Protein AF-A0A1A9AM74-F1 (afdb_monomer_lite)

Sequence (348 aa):
MEHPDPFFDNWEFDLLMKIPLYYIYKDFNNYYSYYSSSNNIDKNELALFSECTKEINPGCNAINNALKNLKNDLVKYDLFDTNKHCEYLSYFLYDKLKKITGINFDQLYEEINDNMPIYDLNTETCHIKEFHKYKDNFRNKKYLYFYSEMLHWIKEKYKEYFYLENDFCNKCIQDSVTFYNEEIKSKYCEKKDSYETELQSFIRNFNETKEFLEGNGIQIIPPIKKLLTEPTCPAETRNALDTESSGHSHSTPQINPIPEDSDPEIPPIGNPNNGADTTAGIVLGTFSGISLLYFIFHKFTPFGSLISQKLGSTKKHFNLGEKSEELSLDAYDNDDASLFNNEYHIQY

Foldseek 3Di:
DDFLDPLCRVDDPVLLCLFLLRVLSVVLSVQLVVVVPDPDDPVVQDPQDPQCDPQCVSLSSSLSCLLQCLVVSCVVNVNPALQVSLASNLLSSCVSCVPDPPDDQVVNQVSSQVCSVVSVGHCVRYPRDDCPVVVVCSVVLVSLQVLLSVLQSCLVCVVPRNVVVLVNLLCSLVVLVVSCVPPDQVCCVVCVVSRVVSNVSSLVSSQVSVVSCVVSVRDRPPDDPDRDDRHDDDDPPPPPPDPPPPDDDDDDDDDDDDDDDDDDDDDDDDDDDDDDDDPPPPVVPPVVVVVVVVVCCVVPPPPVPPVVVVVPPPDDDDDDDDDDDDDDDDDDDDDDDDDDDDDDDDDD

Radius of gyration: 35.73 Å; chains: 1; bounding box: 110×98×79 Å

Organism: NCBI:txid864142

Structure (mmCIF, N/CA/C/O backbone):
data_AF-A0A1A9AM74-F1
#
_entry.id   AF-A0A1A9AM74-F1
#
loop_
_atom_site.group_PDB
_atom_site.id
_atom_site.type_symbol
_atom_site.label_atom_id
_atom_site.label_alt_id
_atom_site.label_comp_id
_atom_site.label_asym_id
_atom_site.label_entity_id
_atom_site.label_seq_id
_atom_site.pdbx_PDB_ins_code
_atom_site.Cartn_x
_atom_site.Cartn_y
_atom_site.Cartn_z
_atom_site.occupancy
_atom_site.B_iso_or_equiv
_atom_site.auth_seq_id
_atom_site.auth_comp_id
_atom_site.auth_asym_id
_atom_site.auth_atom_id
_atom_site.pdbx_PDB_model_num
ATOM 1 N N . MET A 1 1 ? 16.995 2.600 12.766 1.00 58.72 1 MET A N 1
ATOM 2 C CA . MET A 1 1 ? 16.979 2.006 11.413 1.00 58.72 1 MET A CA 1
ATOM 3 C C . MET A 1 1 ? 16.124 2.929 10.565 1.00 58.72 1 MET A C 1
ATOM 5 O O . MET A 1 1 ? 15.098 3.352 11.074 1.00 58.72 1 MET A O 1
ATOM 9 N N . GLU A 1 2 ? 16.569 3.331 9.377 1.00 80.12 2 GLU A N 1
ATOM 10 C CA . GLU A 1 2 ? 15.776 4.214 8.506 1.00 80.12 2 GLU A CA 1
ATOM 11 C C . GLU A 1 2 ? 14.642 3.409 7.852 1.00 80.12 2 GLU A C 1
ATOM 13 O O . GLU A 1 2 ? 14.846 2.246 7.487 1.00 80.12 2 GLU A O 1
ATOM 18 N N . HIS A 1 3 ? 13.443 3.988 7.765 1.00 88.94 3 HIS A N 1
ATOM 19 C CA . HIS A 1 3 ? 12.304 3.338 7.122 1.00 88.94 3 HIS A CA 1
ATOM 20 C C . HIS A 1 3 ? 12.491 3.300 5.596 1.00 88.94 3 HIS A C 1
ATOM 22 O O . HIS A 1 3 ? 13.147 4.172 5.024 1.00 88.94 3 HIS A O 1
ATOM 28 N N . PRO A 1 4 ? 11.929 2.296 4.896 1.00 89.81 4 PRO A N 1
ATOM 29 C CA . PRO A 1 4 ? 12.149 2.150 3.464 1.00 89.81 4 PRO A CA 1
ATOM 30 C C . PRO A 1 4 ? 11.433 3.210 2.613 1.00 89.81 4 PRO A C 1
ATOM 32 O O . PRO A 1 4 ? 11.815 3.438 1.459 1.00 89.81 4 PRO A O 1
ATOM 35 N N . ASP A 1 5 ? 10.415 3.853 3.188 1.00 93.12 5 ASP A N 1
ATOM 36 C CA . ASP A 1 5 ? 9.566 4.850 2.551 1.00 93.12 5 ASP A CA 1
ATOM 37 C C . ASP A 1 5 ? 9.172 5.941 3.560 1.00 93.12 5 ASP A C 1
ATOM 39 O O . ASP A 1 5 ? 8.750 5.578 4.662 1.00 93.12 5 ASP A O 1
ATOM 43 N N . PRO A 1 6 ? 9.208 7.238 3.190 1.00 92.69 6 PRO A N 1
ATOM 44 C CA . PRO A 1 6 ? 8.840 8.330 4.095 1.00 92.69 6 PRO A CA 1
ATOM 45 C C . PRO A 1 6 ? 7.408 8.259 4.633 1.00 92.69 6 PRO A C 1
ATOM 47 O O . PRO A 1 6 ? 7.083 8.869 5.649 1.00 92.69 6 PRO A O 1
ATOM 50 N N . PHE A 1 7 ? 6.517 7.526 3.958 1.00 95.06 7 PHE A N 1
ATOM 51 C CA . PHE A 1 7 ? 5.181 7.254 4.484 1.00 95.06 7 PHE A CA 1
ATOM 52 C C . PHE A 1 7 ? 5.223 6.581 5.873 1.00 95.06 7 PHE A C 1
ATOM 54 O O . PHE A 1 7 ? 4.349 6.826 6.706 1.00 95.06 7 PHE A O 1
ATOM 61 N N . PHE A 1 8 ? 6.243 5.760 6.136 1.00 94.94 8 PHE A N 1
ATOM 62 C CA . PHE A 1 8 ? 6.363 4.966 7.357 1.00 94.94 8 PHE A CA 1
ATOM 63 C C . PHE A 1 8 ? 7.098 5.676 8.505 1.00 94.94 8 PHE A C 1
ATOM 65 O O . PHE A 1 8 ? 7.113 5.143 9.608 1.00 94.94 8 PHE A O 1
ATOM 72 N N . ASP A 1 9 ? 7.651 6.875 8.296 1.00 92.00 9 ASP A N 1
ATOM 73 C CA . ASP A 1 9 ? 8.569 7.530 9.248 1.00 92.00 9 ASP A CA 1
ATOM 74 C C . ASP A 1 9 ? 7.982 7.787 10.646 1.00 92.00 9 ASP A C 1
ATOM 76 O O . ASP A 1 9 ? 8.715 7.894 11.626 1.00 92.00 9 ASP A O 1
ATOM 80 N N . ASN A 1 10 ? 6.656 7.885 10.748 1.00 87.88 10 ASN A N 1
ATOM 81 C CA . ASN A 1 10 ? 5.955 8.197 11.995 1.00 87.88 10 ASN A CA 1
ATOM 82 C C . ASN A 1 10 ? 5.383 6.962 12.708 1.00 87.88 10 ASN A C 1
ATOM 84 O O . ASN A 1 10 ? 4.502 7.110 13.558 1.00 87.88 10 ASN A O 1
ATOM 88 N N . TRP A 1 11 ? 5.822 5.759 12.346 1.00 90.62 11 TRP A N 1
ATOM 89 C CA . TRP A 1 11 ? 5.244 4.502 12.817 1.00 90.62 11 TRP A CA 1
ATOM 90 C C . TRP A 1 11 ? 6.262 3.641 13.557 1.00 90.62 11 TRP A C 1
ATOM 92 O O . TRP A 1 11 ? 7.459 3.672 13.285 1.00 90.62 11 TRP A O 1
ATOM 102 N N . GLU A 1 12 ? 5.774 2.828 14.490 1.00 88.94 12 GLU A N 1
ATOM 103 C CA . GLU A 1 12 ? 6.626 1.915 15.241 1.00 88.94 12 GLU A CA 1
ATOM 104 C C . GLU A 1 12 ? 7.121 0.764 14.358 1.00 88.94 12 GLU A C 1
ATOM 106 O O . GLU A 1 12 ? 6.338 0.019 13.765 1.00 88.94 12 GLU A O 1
ATOM 111 N N . PHE A 1 13 ? 8.445 0.619 14.285 1.00 88.31 13 PHE A N 1
ATOM 112 C CA . PHE A 1 13 ? 9.114 -0.332 13.402 1.00 88.31 13 PHE A CA 1
ATOM 113 C C . PHE A 1 13 ? 8.666 -1.784 13.626 1.00 88.31 13 PHE A C 1
ATOM 115 O O . PHE A 1 13 ? 8.395 -2.493 12.657 1.00 88.31 13 PHE A O 1
ATOM 122 N N . ASP A 1 14 ? 8.566 -2.228 14.881 1.00 90.19 14 ASP A N 1
ATOM 123 C CA . ASP A 1 14 ? 8.275 -3.630 15.208 1.00 90.19 14 ASP A CA 1
ATOM 124 C C . ASP A 1 14 ? 6.854 -4.039 14.799 1.00 90.19 14 ASP A C 1
ATOM 126 O O . ASP A 1 14 ? 6.641 -5.153 14.313 1.00 90.19 14 ASP A O 1
ATOM 130 N N . LEU A 1 15 ? 5.899 -3.113 14.913 1.00 91.62 15 LEU A N 1
ATOM 131 C CA . LEU A 1 15 ? 4.514 -3.315 14.488 1.00 91.62 15 LEU A CA 1
ATOM 132 C C . LEU A 1 15 ? 4.369 -3.234 12.970 1.00 91.62 15 LEU A C 1
ATOM 134 O O . LEU A 1 15 ? 3.660 -4.040 12.369 1.00 91.62 15 LEU A O 1
ATOM 138 N N . LEU A 1 16 ? 5.099 -2.326 12.319 1.00 91.94 16 LEU A N 1
ATOM 139 C CA . LEU A 1 16 ? 5.141 -2.261 10.860 1.00 91.94 16 LEU A CA 1
ATOM 140 C C . LEU A 1 16 ? 5.677 -3.550 10.231 1.00 91.94 16 LEU A C 1
ATOM 142 O O . LEU A 1 16 ? 5.172 -3.979 9.199 1.00 91.94 16 LEU A O 1
ATOM 146 N N . MET A 1 17 ? 6.642 -4.221 10.863 1.00 89.50 17 MET A N 1
ATOM 147 C CA . MET A 1 17 ? 7.154 -5.516 10.397 1.00 89.50 17 MET A CA 1
ATOM 148 C C . MET A 1 17 ? 6.097 -6.637 10.396 1.00 89.50 17 MET A C 1
ATOM 150 O O . MET A 1 17 ? 6.346 -7.689 9.810 1.00 89.50 17 MET A O 1
ATOM 154 N N . LYS A 1 18 ? 4.928 -6.428 11.020 1.00 90.00 18 LYS 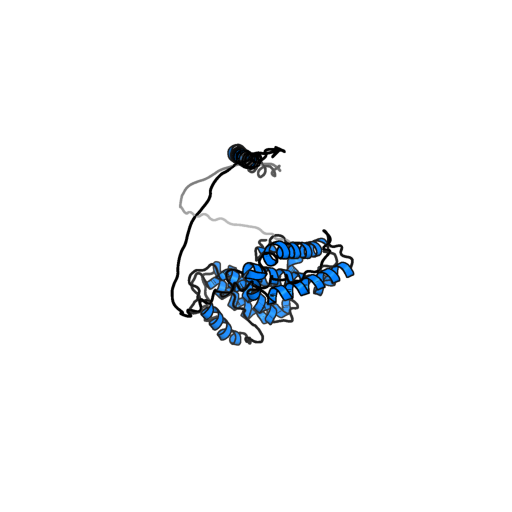A N 1
ATOM 155 C CA . LYS A 1 18 ? 3.766 -7.334 10.965 1.00 90.00 18 LYS A CA 1
ATOM 156 C C . LYS A 1 18 ? 2.855 -7.084 9.762 1.00 90.00 18 LYS A C 1
ATOM 158 O O . LYS A 1 18 ? 1.930 -7.856 9.534 1.00 90.00 18 LYS A O 1
ATOM 163 N N . ILE A 1 19 ? 3.105 -6.019 8.999 1.00 91.19 19 ILE A N 1
ATOM 164 C CA . ILE A 1 19 ? 2.343 -5.652 7.806 1.00 91.19 19 ILE A CA 1
ATOM 165 C C . ILE A 1 19 ? 3.171 -6.020 6.564 1.00 91.19 19 ILE A C 1
ATOM 167 O O . ILE A 1 19 ? 4.260 -5.464 6.379 1.00 91.19 19 ILE A O 1
ATOM 171 N N . PRO A 1 20 ? 2.663 -6.898 5.674 1.00 90.75 20 PRO A N 1
ATOM 172 C CA . PRO A 1 20 ? 3.391 -7.340 4.485 1.00 90.75 20 PRO A CA 1
ATOM 173 C C . PRO A 1 20 ? 3.925 -6.204 3.612 1.00 90.75 20 PRO A C 1
ATOM 175 O O . PRO A 1 20 ? 5.090 -6.239 3.221 1.00 90.75 20 PRO A O 1
ATOM 178 N N . LEU A 1 21 ? 3.119 -5.159 3.384 1.00 92.94 21 LEU A N 1
ATOM 179 C CA . LEU A 1 21 ? 3.522 -3.968 2.629 1.00 92.94 21 LEU A CA 1
ATOM 180 C C . LEU A 1 21 ? 4.871 -3.408 3.108 1.00 92.94 21 LEU A C 1
ATOM 182 O O . LEU A 1 21 ? 5.776 -3.204 2.303 1.00 92.94 21 LEU A O 1
ATOM 186 N N . TYR A 1 22 ? 5.024 -3.174 4.413 1.00 93.38 22 TYR A N 1
ATOM 187 C CA . TYR A 1 22 ? 6.244 -2.586 4.966 1.00 93.38 22 TYR A CA 1
ATOM 188 C C . TYR A 1 22 ? 7.448 -3.517 4.816 1.00 93.38 22 TYR A C 1
ATOM 190 O O . TYR A 1 22 ? 8.533 -3.087 4.415 1.00 93.38 22 TYR A O 1
ATOM 198 N N . TYR A 1 23 ? 7.252 -4.798 5.133 1.00 88.75 23 TYR A N 1
ATOM 199 C CA . TYR A 1 23 ? 8.313 -5.793 5.065 1.00 88.75 23 TYR A CA 1
ATOM 200 C C . TYR A 1 23 ? 8.836 -5.933 3.629 1.00 88.75 23 TYR A C 1
ATOM 202 O O . TYR A 1 23 ? 10.041 -5.879 3.396 1.00 88.75 23 TYR A O 1
ATOM 210 N N . ILE A 1 24 ? 7.944 -6.051 2.649 1.00 91.38 24 ILE A N 1
ATOM 211 C CA . ILE A 1 24 ? 8.323 -6.185 1.237 1.00 91.38 24 ILE A CA 1
ATOM 212 C C . ILE A 1 24 ? 9.020 -4.922 0.740 1.00 91.38 24 ILE A C 1
ATOM 214 O O . ILE A 1 24 ? 10.044 -5.010 0.069 1.00 91.38 24 ILE A O 1
ATOM 218 N N . TYR A 1 25 ? 8.537 -3.739 1.131 1.00 93.31 25 TYR A N 1
ATOM 219 C CA . TYR A 1 25 ? 9.208 -2.479 0.807 1.00 93.31 25 TYR A CA 1
ATOM 220 C C . TYR A 1 25 ? 10.632 -2.412 1.354 1.00 93.31 25 TYR A C 1
ATOM 222 O O . TYR A 1 25 ? 11.517 -1.861 0.698 1.00 93.31 25 TYR A O 1
ATOM 230 N N . LYS A 1 26 ? 10.876 -2.984 2.537 1.00 91.69 26 LYS A N 1
ATOM 231 C CA . LYS A 1 26 ? 12.224 -3.112 3.096 1.00 91.69 26 LYS A CA 1
ATOM 232 C C . LYS A 1 26 ? 13.108 -3.991 2.210 1.00 91.69 26 LYS A C 1
ATOM 234 O O . LYS A 1 26 ? 14.234 -3.590 1.921 1.00 91.69 26 LYS A O 1
ATOM 239 N N . ASP A 1 27 ? 12.606 -5.127 1.733 1.00 89.31 27 ASP A N 1
ATOM 240 C CA . ASP A 1 27 ? 13.364 -6.014 0.842 1.00 89.31 27 ASP A CA 1
ATOM 241 C C . ASP A 1 27 ? 13.610 -5.373 -0.532 1.00 89.31 27 ASP A C 1
ATOM 243 O O . ASP A 1 27 ? 14.747 -5.363 -1.004 1.00 89.31 27 ASP A O 1
ATOM 247 N N . PHE A 1 28 ? 12.618 -4.693 -1.110 1.00 91.69 28 PHE A N 1
ATOM 248 C CA . PHE A 1 28 ? 12.800 -3.910 -2.336 1.00 91.69 28 PHE A CA 1
ATOM 249 C C . PHE A 1 28 ? 13.855 -2.811 -2.178 1.00 91.69 28 PHE A C 1
ATOM 251 O O . PHE A 1 28 ? 14.711 -2.642 -3.049 1.00 91.69 28 PHE A O 1
ATOM 258 N N . ASN A 1 29 ? 13.859 -2.091 -1.053 1.00 91.31 29 ASN A N 1
ATOM 259 C CA . ASN A 1 29 ? 14.897 -1.101 -0.768 1.00 91.31 29 ASN A CA 1
ATOM 260 C C . ASN A 1 29 ? 16.282 -1.735 -0.608 1.00 91.31 29 ASN A C 1
ATOM 262 O O . ASN A 1 29 ? 17.269 -1.131 -1.033 1.00 91.31 29 ASN A O 1
ATOM 266 N N . ASN A 1 30 ? 16.373 -2.930 -0.020 1.00 88.69 30 ASN A N 1
ATOM 267 C CA . ASN A 1 30 ? 17.634 -3.661 0.079 1.00 88.69 30 ASN A CA 1
ATOM 268 C C . ASN A 1 30 ? 18.149 -4.022 -1.318 1.00 88.69 30 ASN A C 1
ATOM 270 O O . ASN A 1 30 ? 19.319 -3.776 -1.609 1.00 88.69 30 ASN A O 1
ATOM 274 N N . TYR A 1 31 ? 17.279 -4.515 -2.205 1.00 86.75 31 TYR A N 1
ATOM 275 C CA . TYR A 1 31 ? 17.643 -4.805 -3.594 1.00 86.75 31 TYR A CA 1
ATOM 276 C C . TYR A 1 31 ? 18.088 -3.545 -4.339 1.00 86.75 31 TYR A C 1
ATOM 278 O O . TYR A 1 31 ? 19.113 -3.554 -5.018 1.00 86.75 31 TYR A O 1
ATOM 286 N N . TYR A 1 32 ? 17.375 -2.435 -4.159 1.00 85.44 32 TYR A N 1
ATOM 287 C CA . TYR A 1 32 ? 17.753 -1.150 -4.741 1.00 85.44 32 TYR A CA 1
ATOM 288 C C . TYR A 1 32 ? 19.125 -0.671 -4.234 1.00 85.44 32 TYR A C 1
ATOM 290 O O . TYR A 1 32 ? 19.969 -0.220 -5.006 1.00 85.44 32 TYR A O 1
ATOM 298 N N . SER A 1 33 ? 19.385 -0.803 -2.931 1.00 81.31 33 SER A N 1
ATOM 299 C CA . SER A 1 33 ? 20.596 -0.271 -2.295 1.00 81.31 33 SER A CA 1
ATOM 300 C C . SER A 1 33 ? 21.835 -1.132 -2.537 1.00 81.31 33 SER A C 1
ATOM 302 O O . SER A 1 33 ? 22.918 -0.580 -2.724 1.00 81.31 33 SER A O 1
ATOM 304 N N . TYR A 1 34 ? 21.702 -2.463 -2.573 1.00 69.00 34 TYR A N 1
ATOM 305 C CA . TYR A 1 34 ? 22.830 -3.391 -2.745 1.00 69.00 34 TYR A CA 1
ATOM 306 C C . TYR A 1 34 ? 23.618 -3.127 -4.037 1.00 69.00 34 TYR A C 1
ATOM 308 O O . TYR A 1 34 ? 24.839 -3.234 -4.063 1.00 69.00 34 TYR A O 1
ATOM 316 N N . TYR A 1 35 ? 22.938 -2.680 -5.093 1.00 57.81 35 TYR A N 1
ATOM 317 C CA . TYR A 1 35 ? 23.572 -2.379 -6.376 1.00 57.81 35 TYR A CA 1
ATOM 318 C C . TYR A 1 35 ? 24.212 -0.990 -6.455 1.00 57.81 35 TYR A C 1
ATOM 320 O O . TYR A 1 35 ? 25.053 -0.742 -7.316 1.00 57.81 35 TYR A O 1
ATOM 328 N N . SER A 1 36 ? 23.849 -0.078 -5.549 1.00 52.25 36 SER A N 1
ATOM 329 C CA . SER A 1 36 ? 24.498 1.236 -5.471 1.00 52.25 36 SER A CA 1
ATOM 330 C C . SER A 1 36 ? 25.959 1.141 -5.005 1.00 52.25 36 SER A C 1
ATOM 332 O O . SER A 1 36 ? 26.740 2.055 -5.263 1.00 52.25 36 SER A O 1
ATOM 334 N N . SER A 1 37 ? 26.346 0.030 -4.360 1.00 46.41 37 SER A N 1
ATOM 335 C CA . SER A 1 37 ? 27.682 -0.188 -3.794 1.00 46.41 37 SER A CA 1
ATOM 336 C C . SER A 1 37 ? 28.553 -1.190 -4.566 1.00 46.41 37 SER A C 1
ATOM 338 O O . SER A 1 37 ? 29.775 -1.158 -4.407 1.00 46.41 37 SER A O 1
ATOM 340 N N . SER A 1 38 ? 27.987 -2.049 -5.426 1.00 42.62 38 SER A N 1
ATOM 341 C CA . SER A 1 38 ? 28.745 -3.065 -6.171 1.00 42.62 38 SER A CA 1
ATOM 342 C C . SER A 1 38 ? 28.849 -2.750 -7.670 1.00 42.62 38 SER A C 1
ATOM 344 O O . SER A 1 38 ? 27.868 -2.824 -8.400 1.00 42.62 38 SER A O 1
ATOM 346 N N . ASN A 1 39 ? 30.066 -2.497 -8.166 1.00 41.28 39 ASN A N 1
ATOM 347 C CA . ASN A 1 39 ? 30.367 -2.308 -9.599 1.00 41.28 39 ASN A CA 1
ATOM 348 C C . ASN A 1 39 ? 30.248 -3.588 -10.459 1.00 41.28 39 ASN A C 1
ATOM 350 O O . ASN A 1 39 ? 30.549 -3.553 -11.652 1.00 41.28 39 ASN A O 1
ATOM 354 N N . ASN A 1 40 ? 29.845 -4.719 -9.881 1.00 42.84 40 ASN A N 1
ATOM 355 C CA . ASN A 1 40 ? 29.802 -5.998 -10.578 1.00 42.84 40 ASN A CA 1
ATOM 356 C C . ASN A 1 40 ? 28.374 -6.305 -11.004 1.00 42.84 40 ASN A C 1
ATOM 358 O O . ASN A 1 40 ? 27.626 -6.977 -10.299 1.00 42.84 40 ASN A O 1
ATOM 362 N N . ILE A 1 41 ? 28.025 -5.812 -12.191 1.00 47.97 41 ILE A N 1
ATOM 363 C CA . ILE A 1 41 ? 26.933 -6.401 -12.952 1.00 47.97 41 ILE A CA 1
ATOM 364 C C . ILE A 1 41 ? 27.389 -7.801 -13.328 1.00 47.97 41 ILE A C 1
ATOM 366 O O . ILE A 1 41 ? 28.300 -7.942 -14.150 1.00 47.97 41 ILE A O 1
ATOM 370 N N . ASP A 1 42 ? 26.778 -8.830 -12.747 1.00 45.59 42 ASP A N 1
ATOM 371 C CA . ASP A 1 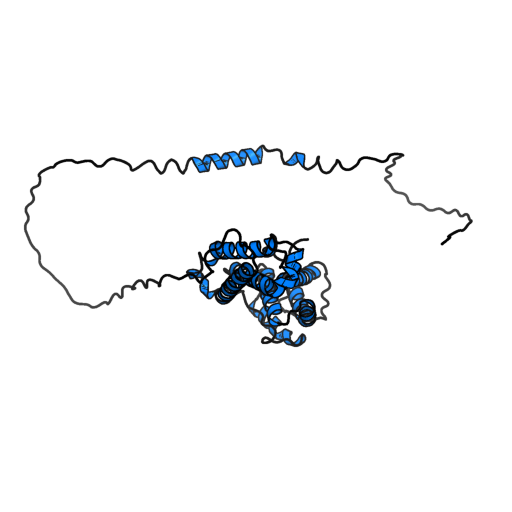42 ? 26.858 -10.152 -13.349 1.00 45.59 42 ASP A CA 1
ATOM 372 C C . ASP A 1 42 ? 26.026 -10.099 -14.634 1.00 45.59 42 ASP A C 1
ATOM 374 O O . ASP A 1 42 ? 24.823 -10.341 -14.645 1.00 45.59 42 ASP A O 1
ATOM 378 N N . LYS A 1 43 ? 26.666 -9.659 -15.726 1.00 44.78 43 LYS A N 1
ATOM 379 C CA . LYS A 1 43 ? 26.040 -9.431 -17.042 1.00 44.78 43 LYS A CA 1
ATOM 380 C C . LYS A 1 43 ? 25.383 -10.693 -17.614 1.00 44.78 43 LYS A C 1
ATOM 382 O O . LYS A 1 43 ? 24.694 -10.607 -18.625 1.00 44.78 43 LYS A O 1
ATOM 387 N N . ASN A 1 44 ? 25.622 -11.843 -16.985 1.00 44.72 44 ASN A N 1
ATOM 388 C CA . ASN A 1 44 ? 25.078 -13.136 -17.359 1.00 44.72 44 ASN A CA 1
ATOM 389 C C . ASN A 1 44 ? 23.746 -13.463 -16.659 1.00 44.72 44 ASN A C 1
ATOM 391 O O . ASN A 1 44 ? 23.061 -14.380 -17.104 1.00 44.72 44 ASN A O 1
ATOM 395 N N . GLU A 1 45 ? 23.337 -12.719 -15.622 1.00 49.19 45 GLU A N 1
ATOM 396 C CA . GLU A 1 45 ? 22.002 -12.835 -15.024 1.00 49.19 45 GLU A CA 1
ATOM 397 C C . GLU A 1 45 ? 21.106 -11.669 -15.475 1.00 49.19 45 GLU A C 1
ATOM 399 O O . GLU A 1 45 ? 20.959 -10.656 -14.797 1.00 49.19 45 GLU A O 1
ATOM 404 N N . LEU A 1 46 ? 20.464 -11.897 -16.625 1.00 51.72 46 LEU A N 1
ATOM 405 C CA . LEU A 1 46 ? 19.336 -11.162 -17.210 1.00 51.72 46 LEU A CA 1
ATOM 406 C C . LEU A 1 46 ? 19.643 -9.808 -17.867 1.00 51.72 46 LEU A C 1
ATOM 408 O O . LEU A 1 46 ? 19.897 -8.792 -17.223 1.00 51.72 46 LEU A O 1
ATOM 412 N N . ALA A 1 47 ? 19.485 -9.802 -19.194 1.00 51.22 47 ALA A N 1
ATOM 413 C CA . ALA A 1 47 ? 19.377 -8.620 -20.041 1.00 51.22 47 ALA A CA 1
ATOM 414 C C . ALA A 1 47 ? 18.021 -7.936 -19.818 1.00 51.22 47 ALA A C 1
ATOM 416 O O . ALA A 1 47 ? 17.154 -7.929 -20.685 1.00 51.22 47 ALA A O 1
ATOM 417 N N . LEU A 1 48 ? 17.830 -7.395 -18.622 1.00 54.41 48 LEU A N 1
ATOM 418 C CA . LEU A 1 48 ? 16.759 -6.455 -18.376 1.00 54.41 48 LEU A CA 1
ATOM 419 C C . LEU A 1 48 ? 17.298 -5.062 -18.723 1.00 54.41 48 LEU A C 1
ATOM 421 O O . LEU A 1 48 ? 18.299 -4.601 -18.183 1.00 54.41 48 LEU A O 1
ATOM 425 N N . PHE A 1 49 ? 16.595 -4.466 -19.676 1.00 59.34 49 PHE A N 1
ATOM 426 C CA . PHE A 1 49 ? 16.623 -3.111 -20.195 1.00 59.34 49 PHE A CA 1
ATOM 427 C C . PHE A 1 49 ? 17.791 -2.640 -21.065 1.00 59.34 49 PHE A C 1
ATOM 429 O O . PHE A 1 49 ? 18.927 -2.457 -20.626 1.00 59.34 49 PHE A O 1
ATOM 436 N N . SER A 1 50 ? 17.443 -2.256 -22.294 1.00 56.81 50 SER A N 1
ATOM 437 C CA . SER A 1 50 ? 18.236 -1.293 -23.069 1.00 56.81 50 SER A CA 1
ATOM 438 C C . SER A 1 50 ? 18.326 0.080 -22.368 1.00 56.81 50 SER A C 1
ATOM 440 O O . SER A 1 50 ? 19.267 0.836 -22.609 1.00 56.81 50 SER A O 1
ATOM 442 N N . GLU A 1 51 ? 17.407 0.352 -21.434 1.00 57.62 51 GLU A N 1
ATOM 443 C CA . GLU A 1 51 ? 17.328 1.546 -20.584 1.00 57.62 51 GLU A CA 1
ATOM 444 C C . GLU A 1 51 ? 18.074 1.426 -19.235 1.00 57.62 51 GLU A C 1
ATOM 446 O O . GLU A 1 51 ? 18.129 2.416 -18.508 1.00 57.62 51 GLU A O 1
ATOM 451 N N . CYS A 1 52 ? 18.689 0.290 -18.853 1.00 68.06 52 CYS A N 1
ATOM 452 C CA . CYS A 1 52 ? 19.463 0.198 -17.596 1.00 68.06 52 CYS A CA 1
ATOM 453 C C . CYS A 1 52 ? 20.800 0.936 -17.709 1.00 68.06 52 CYS A C 1
ATOM 455 O O . CYS A 1 52 ? 21.889 0.365 -17.819 1.00 68.06 52 CYS A O 1
ATOM 457 N N . THR A 1 53 ? 20.713 2.259 -17.693 1.00 69.94 53 THR A N 1
ATOM 458 C CA . THR A 1 53 ? 21.849 3.149 -17.525 1.00 69.94 53 THR A CA 1
ATOM 459 C C . THR A 1 53 ? 22.338 3.092 -16.079 1.00 69.94 53 THR A C 1
ATOM 461 O O . THR A 1 53 ? 21.647 2.624 -15.172 1.00 69.94 53 THR A O 1
ATOM 464 N N . LYS A 1 54 ? 23.527 3.648 -15.819 1.00 71.25 54 LYS A N 1
ATOM 465 C CA . LYS A 1 54 ? 24.101 3.721 -14.466 1.00 71.25 54 LYS A CA 1
ATOM 466 C C . LYS A 1 54 ? 23.137 4.316 -13.426 1.00 71.25 54 LYS A C 1
ATOM 468 O O . LYS A 1 54 ? 23.180 3.912 -12.268 1.00 71.25 54 LYS A O 1
ATOM 473 N N . GLU A 1 55 ? 22.292 5.257 -13.833 1.00 74.62 55 GLU A N 1
ATOM 474 C CA . GLU A 1 55 ? 21.341 5.951 -12.958 1.00 74.62 55 GLU A CA 1
ATOM 475 C C . GLU A 1 55 ? 20.108 5.095 -12.630 1.00 74.62 55 GLU A C 1
ATOM 477 O O . GLU A 1 55 ? 19.551 5.214 -11.542 1.00 74.62 55 GLU A O 1
ATOM 482 N N . ILE A 1 56 ? 19.721 4.195 -13.538 1.00 78.69 56 ILE A N 1
ATOM 483 C CA . ILE A 1 56 ? 18.511 3.362 -13.448 1.00 78.69 56 ILE A CA 1
ATOM 484 C C . ILE A 1 56 ? 18.842 1.962 -12.904 1.00 78.69 56 ILE A C 1
ATOM 486 O O . ILE A 1 56 ? 17.978 1.308 -12.320 1.00 78.69 56 ILE A O 1
ATOM 490 N N . ASN A 1 57 ? 20.109 1.537 -12.997 1.00 79.31 57 ASN A N 1
ATOM 491 C CA . ASN A 1 57 ? 20.619 0.244 -12.526 1.00 79.31 57 ASN A CA 1
ATOM 492 C C . ASN A 1 57 ? 20.110 -0.188 -11.136 1.00 79.31 57 ASN A C 1
ATOM 494 O O . ASN A 1 57 ? 19.698 -1.341 -11.007 1.00 79.31 57 ASN A O 1
ATOM 498 N N . PRO A 1 58 ? 20.082 0.677 -10.099 1.00 82.00 58 PRO A N 1
ATOM 499 C CA . PRO A 1 58 ? 19.507 0.307 -8.803 1.00 82.00 58 PRO A CA 1
ATOM 500 C C . PRO A 1 58 ? 18.035 -0.128 -8.893 1.00 82.00 58 PRO A C 1
ATOM 502 O O . PRO A 1 58 ? 17.634 -1.116 -8.278 1.00 82.00 58 PRO A O 1
ATOM 505 N N . GLY A 1 59 ? 17.233 0.577 -9.696 1.00 82.31 59 GLY A N 1
ATOM 506 C CA . GLY A 1 59 ? 15.832 0.246 -9.946 1.00 82.31 59 GLY A CA 1
ATOM 507 C C . GLY A 1 59 ? 15.672 -1.039 -10.746 1.00 82.31 59 GLY A C 1
ATOM 508 O O . GLY A 1 59 ? 14.887 -1.896 -10.347 1.00 82.31 59 GLY A O 1
ATOM 509 N N . CYS A 1 60 ? 16.471 -1.219 -11.801 1.00 80.69 60 CYS A N 1
ATOM 510 C CA . CYS A 1 60 ? 16.515 -2.468 -12.561 1.00 80.69 60 CYS A CA 1
ATOM 511 C C . CYS A 1 60 ? 16.821 -3.669 -11.659 1.00 80.69 60 CYS A C 1
ATOM 513 O O . CYS A 1 60 ? 16.131 -4.683 -11.695 1.00 80.69 60 CYS A O 1
ATOM 515 N N . ASN A 1 61 ? 17.822 -3.539 -10.786 1.00 79.19 61 ASN A N 1
ATOM 516 C CA . ASN A 1 61 ? 18.177 -4.602 -9.858 1.00 79.19 61 ASN A CA 1
ATOM 517 C C . ASN A 1 61 ? 17.040 -4.907 -8.874 1.00 79.19 61 ASN A C 1
ATOM 519 O O . ASN A 1 61 ? 16.775 -6.075 -8.581 1.00 79.19 61 ASN A O 1
ATOM 523 N N . ALA A 1 62 ? 16.356 -3.874 -8.375 1.00 86.19 62 ALA A N 1
ATOM 524 C CA . ALA A 1 62 ? 15.199 -4.056 -7.509 1.00 86.19 62 ALA A CA 1
ATOM 525 C C . ALA A 1 62 ? 14.075 -4.831 -8.208 1.00 86.19 62 ALA A C 1
ATOM 527 O O . ALA A 1 62 ? 13.536 -5.757 -7.608 1.00 86.19 62 ALA A O 1
ATOM 528 N N . ILE A 1 63 ? 13.784 -4.519 -9.475 1.00 86.56 63 ILE A N 1
ATOM 529 C CA . ILE A 1 63 ? 12.805 -5.248 -10.296 1.00 86.56 63 ILE A CA 1
ATOM 530 C C . ILE A 1 63 ? 13.210 -6.714 -10.441 1.00 86.56 63 ILE A C 1
ATOM 532 O O . ILE A 1 63 ? 12.435 -7.597 -10.081 1.00 86.56 63 ILE A O 1
ATOM 536 N N . ASN A 1 64 ? 14.432 -6.982 -10.912 1.00 82.81 64 ASN A N 1
ATOM 537 C CA . ASN A 1 64 ? 14.891 -8.344 -11.188 1.00 82.81 64 ASN A CA 1
ATOM 538 C C . ASN A 1 64 ? 14.819 -9.212 -9.932 1.00 82.81 64 ASN A C 1
ATOM 540 O O . ASN A 1 64 ? 14.320 -10.333 -9.975 1.00 82.81 64 ASN A O 1
ATOM 544 N N . ASN A 1 65 ? 15.283 -8.687 -8.795 1.00 85.38 65 ASN A N 1
ATOM 545 C CA . ASN A 1 65 ? 15.245 -9.423 -7.536 1.00 85.38 65 ASN A CA 1
ATOM 546 C C . ASN A 1 65 ? 13.822 -9.580 -6.996 1.00 85.38 65 ASN A C 1
ATOM 548 O O . ASN A 1 65 ? 13.506 -10.651 -6.485 1.00 85.38 65 ASN A O 1
ATOM 552 N N . ALA A 1 66 ? 12.964 -8.566 -7.124 1.00 87.81 66 ALA A N 1
ATOM 553 C CA . ALA A 1 66 ? 11.572 -8.654 -6.693 1.00 87.81 66 ALA A CA 1
ATOM 554 C C . ALA A 1 66 ? 10.787 -9.710 -7.486 1.00 87.81 66 ALA A C 1
ATOM 556 O O . ALA A 1 66 ? 10.003 -10.447 -6.892 1.00 87.81 66 ALA A O 1
ATOM 557 N N . LEU A 1 67 ? 11.020 -9.814 -8.800 1.00 86.12 67 LEU A N 1
ATOM 558 C CA . LEU A 1 67 ? 10.391 -10.823 -9.657 1.00 86.12 67 LEU A CA 1
ATOM 559 C C . LEU A 1 67 ? 10.998 -12.217 -9.432 1.00 86.12 67 LEU A C 1
ATOM 561 O O . LEU A 1 67 ? 10.259 -13.179 -9.230 1.00 86.12 67 LEU A O 1
ATOM 565 N N . LYS A 1 68 ? 12.335 -12.328 -9.379 1.00 84.19 68 LYS A N 1
ATOM 566 C CA . LYS A 1 68 ? 13.061 -13.591 -9.126 1.00 84.19 68 LYS A CA 1
ATOM 567 C C . LYS A 1 68 ? 12.673 -14.224 -7.792 1.00 84.19 68 LYS A C 1
ATOM 569 O O . LYS A 1 68 ? 12.505 -15.439 -7.716 1.00 84.19 68 LYS A O 1
ATOM 574 N N . ASN A 1 69 ? 12.548 -13.414 -6.741 1.00 82.19 69 ASN A N 1
ATOM 575 C CA . ASN A 1 69 ? 12.281 -13.902 -5.388 1.00 82.19 69 ASN A CA 1
ATOM 576 C C . ASN A 1 69 ? 10.793 -13.998 -5.045 1.00 82.19 69 ASN A C 1
ATOM 578 O O . ASN A 1 69 ? 10.476 -14.528 -3.983 1.00 82.19 69 ASN A O 1
ATOM 582 N N . LEU A 1 70 ? 9.885 -13.601 -5.944 1.00 83.00 70 LEU A N 1
ATOM 583 C CA . LEU A 1 70 ? 8.443 -13.555 -5.694 1.00 83.00 70 LEU A CA 1
ATOM 584 C C . LEU A 1 70 ? 7.889 -14.845 -5.069 1.00 83.00 70 LEU A C 1
ATOM 586 O O . LEU A 1 70 ? 7.203 -14.792 -4.056 1.00 83.00 70 LEU A O 1
ATOM 590 N N . LYS A 1 71 ? 8.221 -16.025 -5.613 1.00 77.88 71 LYS A N 1
ATOM 591 C CA . LYS A 1 71 ? 7.741 -17.312 -5.065 1.00 77.88 71 LYS A CA 1
ATOM 592 C C . LYS A 1 71 ? 8.215 -17.557 -3.624 1.00 77.88 71 LYS A C 1
ATOM 594 O O . LYS A 1 71 ? 7.449 -18.064 -2.811 1.00 77.88 71 LYS A O 1
ATOM 599 N N . ASN A 1 72 ? 9.459 -17.194 -3.307 1.00 76.50 72 ASN A N 1
ATOM 600 C CA . ASN A 1 72 ? 10.020 -17.336 -1.959 1.00 76.50 72 ASN A CA 1
ATOM 601 C C . ASN A 1 72 ? 9.414 -16.307 -0.996 1.00 76.50 72 ASN A C 1
ATOM 603 O O . ASN A 1 72 ? 9.117 -16.628 0.155 1.00 76.50 72 ASN A O 1
ATOM 607 N N . ASP A 1 73 ? 9.205 -15.090 -1.489 1.00 75.81 73 ASP A N 1
ATOM 608 C CA . ASP A 1 73 ? 8.585 -13.988 -0.766 1.00 75.81 73 ASP A CA 1
ATOM 609 C C . ASP A 1 73 ? 7.145 -14.337 -0.363 1.00 75.81 73 ASP A C 1
ATOM 611 O O . ASP A 1 73 ? 6.788 -14.221 0.807 1.00 75.81 73 ASP A O 1
ATOM 615 N N . LEU A 1 74 ? 6.338 -14.888 -1.275 1.00 74.50 74 LEU A N 1
ATOM 616 C CA . LEU A 1 74 ? 4.957 -15.295 -0.978 1.00 74.50 74 LEU A CA 1
ATOM 617 C C . LEU A 1 74 ? 4.866 -16.289 0.191 1.00 74.50 74 LEU A C 1
ATOM 619 O O . LEU A 1 74 ? 4.024 -16.139 1.076 1.00 74.50 74 LEU A O 1
ATOM 623 N N . VAL A 1 75 ? 5.782 -17.262 0.242 1.00 73.12 75 VAL A N 1
ATOM 624 C CA . VAL A 1 75 ? 5.861 -18.257 1.327 1.00 73.12 75 VAL A CA 1
ATOM 625 C C . VAL A 1 75 ? 6.274 -17.610 2.652 1.00 73.12 75 VAL A C 1
ATOM 627 O O . VAL A 1 75 ? 5.766 -17.975 3.710 1.00 73.12 75 VAL A O 1
ATOM 630 N N . LYS A 1 76 ? 7.199 -16.647 2.607 1.00 73.81 76 LYS A N 1
ATOM 631 C CA . LYS A 1 76 ? 7.732 -15.958 3.790 1.00 73.81 76 LYS A CA 1
ATOM 632 C C . LYS A 1 76 ? 6.696 -15.058 4.466 1.00 73.81 76 LYS A C 1
ATOM 634 O O . LYS A 1 76 ? 6.771 -14.866 5.678 1.00 73.81 76 LYS A O 1
ATOM 639 N N . TYR A 1 77 ? 5.763 -14.501 3.699 1.00 68.56 77 TYR A N 1
ATOM 640 C CA . TYR A 1 77 ? 4.869 -13.442 4.171 1.00 68.56 77 TYR A CA 1
ATOM 641 C C . TYR A 1 77 ? 3.436 -13.883 4.469 1.00 68.56 77 TYR A C 1
ATOM 643 O O . TYR A 1 77 ? 2.614 -13.025 4.782 1.00 68.56 77 TYR A O 1
ATOM 651 N N . ASP A 1 78 ? 3.126 -15.182 4.370 1.00 66.38 78 ASP A N 1
ATOM 652 C CA . ASP A 1 78 ? 1.737 -15.679 4.402 1.00 66.38 78 ASP A CA 1
ATOM 653 C C . ASP A 1 78 ? 0.851 -14.928 3.379 1.00 66.38 78 ASP A C 1
ATOM 655 O O . ASP A 1 78 ? -0.335 -14.669 3.583 1.00 66.38 78 ASP A O 1
ATOM 659 N N . LEU A 1 79 ? 1.473 -14.517 2.266 1.00 63.78 79 LEU A N 1
ATOM 660 C CA . LEU A 1 79 ? 0.842 -13.797 1.170 1.00 63.78 79 LEU A CA 1
ATOM 661 C C . LEU A 1 79 ? 0.427 -14.817 0.126 1.00 63.78 79 LEU A C 1
ATOM 663 O O . LEU A 1 79 ? 1.240 -15.283 -0.667 1.00 63.78 79 LEU A O 1
ATOM 667 N N . PHE A 1 80 ? -0.858 -15.145 0.098 1.00 58.34 80 PHE A N 1
ATOM 668 C CA . PHE A 1 80 ? -1.405 -16.014 -0.943 1.00 58.34 80 PHE A CA 1
ATOM 669 C C . PHE A 1 80 ? -1.614 -15.299 -2.288 1.00 58.34 80 PHE A C 1
ATOM 671 O O . PHE A 1 80 ? -1.978 -15.954 -3.262 1.00 58.34 80 PHE A O 1
ATOM 678 N N . ASP A 1 81 ? -1.382 -13.983 -2.366 1.00 73.19 81 ASP A N 1
ATOM 679 C CA . ASP A 1 81 ? -1.689 -13.186 -3.553 1.00 73.19 81 ASP A CA 1
ATOM 680 C C . ASP A 1 81 ? -0.426 -12.661 -4.254 1.00 73.19 81 ASP A C 1
ATOM 682 O O . ASP A 1 81 ? 0.163 -11.644 -3.879 1.00 73.19 81 ASP A O 1
ATOM 686 N N . THR A 1 82 ? -0.029 -13.363 -5.315 1.00 75.25 82 THR A N 1
ATOM 687 C CA . THR A 1 82 ? 1.059 -12.990 -6.232 1.00 75.25 82 THR A CA 1
ATOM 688 C C . THR A 1 82 ? 0.857 -11.596 -6.830 1.00 75.25 82 THR A C 1
ATOM 690 O O . THR A 1 82 ? 1.822 -10.839 -6.970 1.00 75.25 82 THR A O 1
ATOM 693 N N . ASN A 1 83 ? -0.394 -11.201 -7.087 1.00 83.31 83 ASN A N 1
ATOM 694 C CA . ASN A 1 83 ? -0.689 -9.882 -7.627 1.00 83.31 83 ASN A CA 1
ATOM 695 C C . ASN A 1 83 ? -0.388 -8.781 -6.610 1.00 83.31 83 ASN A C 1
ATOM 697 O O . ASN A 1 83 ? 0.102 -7.729 -7.012 1.00 83.31 83 ASN A O 1
ATOM 701 N N . LYS A 1 84 ? -0.574 -9.008 -5.302 1.00 86.44 84 LYS A N 1
ATOM 702 C CA . LYS A 1 84 ? -0.277 -7.992 -4.273 1.00 86.44 84 LYS A CA 1
ATOM 703 C C . LYS A 1 84 ? 1.190 -7.593 -4.238 1.00 86.44 84 LYS A C 1
ATOM 705 O O . LYS A 1 84 ? 1.498 -6.404 -4.185 1.00 86.44 84 LYS A O 1
ATOM 710 N N . HIS A 1 85 ? 2.100 -8.558 -4.342 1.00 88.31 85 HIS A N 1
ATOM 711 C CA . HIS A 1 85 ? 3.532 -8.257 -4.406 1.00 88.31 85 HIS A CA 1
ATOM 712 C C . HIS A 1 85 ? 3.881 -7.408 -5.633 1.00 88.31 85 HIS A C 1
ATOM 714 O O . HIS A 1 85 ? 4.656 -6.458 -5.535 1.00 88.31 85 HIS A O 1
ATOM 720 N N . CYS A 1 86 ? 3.264 -7.698 -6.779 1.00 90.69 86 CYS A N 1
ATOM 721 C CA . CYS A 1 86 ? 3.470 -6.931 -8.005 1.00 90.69 86 CYS A CA 1
ATOM 722 C C . CYS A 1 86 ? 2.806 -5.548 -7.962 1.00 90.69 86 CYS A C 1
ATOM 724 O O . CYS A 1 86 ? 3.382 -4.573 -8.449 1.00 90.69 86 CYS A O 1
ATOM 726 N N . GLU A 1 87 ? 1.661 -5.405 -7.291 1.00 92.44 87 GLU A N 1
ATOM 727 C CA . GLU A 1 87 ? 1.087 -4.093 -6.988 1.00 92.44 87 GLU A CA 1
ATOM 728 C C . GLU A 1 87 ? 2.062 -3.255 -6.149 1.00 92.44 87 GLU A C 1
ATOM 730 O O . GLU A 1 87 ? 2.335 -2.104 -6.497 1.00 92.44 87 GLU A O 1
ATOM 735 N N . TYR A 1 88 ? 2.643 -3.830 -5.090 1.00 93.75 88 TYR A N 1
ATOM 736 C CA . TYR A 1 88 ? 3.645 -3.156 -4.257 1.00 93.75 88 TYR A CA 1
ATOM 737 C C . TYR A 1 88 ? 4.874 -2.760 -5.077 1.00 93.75 88 TYR A C 1
ATOM 739 O O . TYR A 1 88 ? 5.336 -1.618 -4.991 1.00 93.75 88 TYR A O 1
ATOM 747 N N . LEU A 1 89 ? 5.366 -3.669 -5.925 1.00 92.88 89 LEU A N 1
ATOM 748 C CA . LEU A 1 89 ? 6.493 -3.403 -6.815 1.00 92.88 89 LEU A CA 1
ATOM 749 C C . LEU A 1 89 ? 6.189 -2.243 -7.766 1.00 92.88 89 LEU A C 1
ATOM 751 O O . LEU A 1 89 ? 7.045 -1.389 -7.976 1.00 92.88 89 LEU A O 1
ATOM 755 N N . SER A 1 90 ? 4.962 -2.156 -8.280 1.00 94.25 90 SER A N 1
ATOM 756 C CA . SER A 1 90 ? 4.536 -1.073 -9.172 1.00 94.25 90 SER A CA 1
ATOM 757 C C . SER A 1 90 ? 4.691 0.299 -8.509 1.00 94.25 90 SER A C 1
ATOM 759 O O . SER A 1 90 ? 5.246 1.231 -9.100 1.00 94.25 90 SER A O 1
ATOM 761 N N . TYR A 1 91 ? 4.207 0.435 -7.268 1.00 95.88 91 TYR A N 1
ATOM 762 C CA . TYR A 1 91 ? 4.300 1.687 -6.513 1.00 95.88 91 TYR A CA 1
ATOM 763 C C . TYR A 1 91 ? 5.747 2.010 -6.143 1.00 95.88 91 TYR A C 1
ATOM 765 O O . TYR A 1 91 ? 6.161 3.166 -6.244 1.00 95.88 91 TYR A O 1
ATOM 773 N N . PHE A 1 92 ? 6.516 1.005 -5.723 1.00 95.00 92 PHE A N 1
ATOM 774 C CA . PHE A 1 92 ? 7.926 1.156 -5.380 1.00 95.00 92 PHE A CA 1
ATOM 775 C C . PHE A 1 92 ? 8.737 1.649 -6.581 1.00 95.00 92 PHE A C 1
ATOM 777 O O . PHE A 1 92 ? 9.442 2.656 -6.490 1.00 95.00 92 PHE A O 1
ATOM 784 N N . LEU A 1 93 ? 8.584 0.969 -7.718 1.00 92.12 93 LEU A N 1
ATOM 785 C CA . LEU A 1 93 ? 9.312 1.236 -8.948 1.00 92.12 93 LEU A CA 1
ATOM 786 C C . LEU A 1 93 ? 9.125 2.680 -9.399 1.00 92.12 93 LEU A C 1
ATOM 788 O O . LEU A 1 93 ? 10.097 3.419 -9.567 1.00 92.12 93 LEU A O 1
ATOM 792 N N . TYR A 1 94 ? 7.869 3.099 -9.556 1.00 94.06 94 TYR A N 1
ATOM 793 C CA . TYR A 1 94 ? 7.586 4.445 -10.026 1.00 94.06 94 TYR A CA 1
ATOM 794 C C . TYR A 1 94 ? 8.084 5.504 -9.037 1.00 94.06 94 TYR A C 1
ATOM 796 O O . TYR A 1 94 ? 8.645 6.516 -9.449 1.00 94.06 94 TYR A O 1
ATOM 804 N N . ASP A 1 95 ? 7.947 5.277 -7.727 1.00 94.12 95 ASP A N 1
ATOM 805 C CA . ASP A 1 95 ? 8.390 6.248 -6.727 1.00 94.12 95 ASP A CA 1
ATOM 806 C C . ASP A 1 95 ? 9.907 6.483 -6.739 1.00 94.12 95 ASP A C 1
ATOM 808 O O . ASP A 1 95 ? 10.347 7.631 -6.606 1.00 94.12 95 ASP A O 1
ATOM 812 N N . LYS A 1 96 ? 10.697 5.420 -6.944 1.00 90.69 96 LYS A N 1
ATOM 813 C CA . LYS A 1 96 ? 12.160 5.506 -7.057 1.00 90.69 96 LYS A CA 1
ATOM 814 C C . LYS A 1 96 ? 12.602 6.118 -8.382 1.00 90.69 96 LYS A C 1
ATOM 816 O O . LYS A 1 96 ? 13.500 6.958 -8.388 1.00 90.69 96 LYS A O 1
ATOM 821 N N . LEU A 1 97 ? 11.962 5.733 -9.484 1.00 89.56 97 LEU A N 1
ATOM 822 C CA . LEU A 1 97 ? 12.415 6.096 -10.825 1.00 89.56 97 LEU A CA 1
ATOM 823 C C . LEU A 1 97 ? 11.901 7.453 -11.318 1.00 89.56 97 LEU A C 1
ATOM 825 O O . LEU A 1 97 ? 12.596 8.113 -12.081 1.00 89.56 97 LEU A O 1
ATOM 829 N N . LYS A 1 98 ? 10.742 7.945 -10.857 1.00 90.62 98 LYS A N 1
ATOM 830 C CA . LYS A 1 98 ? 10.106 9.180 -11.381 1.00 90.62 98 LYS A CA 1
ATOM 831 C C . LYS A 1 98 ? 10.959 10.456 -11.323 1.00 90.62 98 LYS A C 1
ATOM 833 O O . LYS A 1 98 ? 10.584 11.454 -11.930 1.00 90.62 98 LYS A O 1
ATOM 838 N N . LYS A 1 99 ? 12.042 10.469 -10.538 1.00 87.12 99 LYS A N 1
ATOM 839 C CA . LYS A 1 99 ? 12.957 11.617 -10.405 1.00 87.12 99 LYS A CA 1
ATOM 840 C C . LYS A 1 99 ? 14.136 11.569 -11.378 1.00 87.12 99 LYS A C 1
ATOM 842 O O . LYS A 1 99 ? 14.815 12.580 -11.528 1.00 87.12 99 LYS A O 1
ATOM 847 N N . ILE A 1 100 ? 14.397 10.421 -11.994 1.00 85.50 100 ILE A N 1
ATOM 848 C CA . ILE A 1 100 ? 15.493 10.249 -12.945 1.00 85.50 100 ILE A CA 1
ATOM 849 C C . ILE A 1 100 ? 15.035 10.808 -14.294 1.00 85.50 100 ILE A C 1
ATOM 851 O O . ILE A 1 100 ? 13.964 10.476 -14.804 1.00 85.50 100 ILE A O 1
ATOM 855 N N . THR A 1 101 ? 15.835 11.704 -14.857 1.00 83.69 101 THR A N 1
ATOM 856 C CA . THR A 1 101 ? 15.548 12.347 -16.140 1.00 83.69 101 THR A CA 1
ATOM 857 C C . THR A 1 101 ? 15.834 11.410 -17.304 1.00 83.69 101 THR A C 1
ATOM 859 O O . THR A 1 101 ? 16.875 10.766 -17.328 1.00 83.69 101 THR A O 1
ATOM 862 N N . GLY A 1 102 ? 14.953 11.399 -18.305 1.00 79.81 102 GLY A N 1
ATOM 863 C CA . GLY A 1 102 ? 15.176 10.661 -19.551 1.00 79.81 102 GLY A CA 1
ATOM 864 C C . GLY A 1 102 ? 14.727 9.201 -19.538 1.00 79.81 102 GLY A C 1
ATOM 865 O O . GLY A 1 102 ? 14.902 8.549 -20.555 1.00 79.81 102 GLY A O 1
ATOM 866 N N . ILE A 1 103 ? 14.115 8.714 -18.451 1.00 84.75 103 ILE A N 1
ATOM 867 C CA . ILE A 1 103 ? 13.522 7.368 -18.417 1.00 84.75 103 ILE A CA 1
ATOM 868 C C . ILE A 1 103 ? 12.373 7.263 -19.417 1.00 84.75 103 ILE A C 1
ATOM 870 O O . ILE A 1 103 ? 11.402 8.026 -19.334 1.00 84.75 103 ILE A O 1
ATOM 874 N N . ASN A 1 104 ? 12.434 6.249 -20.277 1.00 87.88 104 ASN A N 1
ATOM 875 C CA . ASN A 1 104 ? 11.294 5.808 -21.066 1.00 87.88 104 ASN A CA 1
ATOM 876 C C . ASN A 1 104 ? 10.451 4.789 -20.279 1.00 87.88 104 ASN A C 1
ATOM 878 O O . ASN A 1 104 ? 10.725 3.591 -20.276 1.00 87.88 104 ASN A O 1
ATOM 882 N N . PHE A 1 105 ? 9.413 5.268 -19.586 1.00 88.44 105 PHE A N 1
ATOM 883 C CA . PHE A 1 105 ? 8.559 4.400 -18.769 1.00 88.44 105 PHE A CA 1
ATOM 884 C C . PHE A 1 105 ? 7.781 3.370 -19.591 1.00 88.44 105 PHE A C 1
ATOM 886 O O . PHE A 1 105 ? 7.622 2.254 -19.114 1.00 88.44 105 PHE A O 1
ATOM 893 N N . ASP A 1 106 ? 7.312 3.712 -20.793 1.00 89.25 106 ASP A N 1
ATOM 894 C CA . ASP A 1 106 ? 6.556 2.771 -21.630 1.00 89.25 106 ASP A CA 1
ATOM 895 C C . ASP A 1 106 ? 7.422 1.562 -21.993 1.00 89.25 106 ASP A C 1
ATOM 897 O O . ASP A 1 106 ? 7.026 0.418 -21.777 1.00 89.25 106 ASP A O 1
ATOM 901 N N . GLN A 1 107 ? 8.652 1.828 -22.433 1.00 86.75 107 GLN A N 1
ATOM 902 C CA . GLN A 1 107 ? 9.626 0.788 -22.743 1.00 86.75 107 GLN A CA 1
ATOM 903 C C . GLN A 1 107 ? 10.040 -0.015 -21.505 1.00 86.75 107 GLN A C 1
ATOM 905 O O . GLN A 1 107 ? 10.157 -1.234 -21.579 1.00 86.75 107 GLN A O 1
ATOM 910 N N . LEU A 1 108 ? 10.213 0.646 -20.354 1.00 86.69 108 LEU A N 1
ATOM 911 C CA . LEU A 1 108 ? 10.466 -0.037 -19.086 1.00 86.69 108 LEU A CA 1
ATOM 912 C C . LEU A 1 108 ? 9.336 -1.039 -18.778 1.00 86.69 108 LEU A C 1
ATOM 914 O O . LEU A 1 108 ? 9.591 -2.189 -18.439 1.00 86.69 108 LEU A O 1
ATOM 918 N N . TYR A 1 109 ? 8.073 -0.634 -18.893 1.00 88.88 109 TYR A N 1
ATOM 919 C CA . TYR A 1 109 ? 6.955 -1.533 -18.600 1.00 88.88 109 TYR A CA 1
ATOM 920 C C . TYR A 1 109 ? 6.839 -2.685 -19.609 1.00 88.88 109 TYR A C 1
ATOM 922 O O . TYR A 1 109 ? 6.558 -3.812 -19.199 1.00 88.88 109 TYR A O 1
ATOM 930 N N . GLU A 1 110 ? 7.104 -2.433 -20.892 1.00 87.38 110 GLU A N 1
ATOM 931 C CA . GLU A 1 110 ? 7.172 -3.467 -21.933 1.00 87.38 110 GLU A CA 1
ATOM 932 C C . GLU A 1 110 ? 8.263 -4.501 -21.620 1.00 87.38 110 GLU A C 1
ATOM 934 O O . GLU A 1 110 ? 7.973 -5.691 -21.507 1.00 87.38 110 GLU A O 1
ATOM 939 N N . GLU A 1 111 ? 9.488 -4.046 -21.343 1.00 85.50 111 GLU A N 1
ATOM 940 C CA . GLU A 1 111 ? 10.615 -4.926 -21.027 1.00 85.50 111 GLU A CA 1
ATOM 941 C C . GLU A 1 111 ? 10.368 -5.725 -19.729 1.00 85.50 111 GLU A C 1
ATOM 943 O O . GLU A 1 111 ? 10.740 -6.897 -19.654 1.00 85.50 111 GLU A O 1
ATOM 948 N N . ILE A 1 112 ? 9.692 -5.161 -18.718 1.00 86.75 112 ILE A N 1
ATOM 949 C CA . ILE A 1 112 ? 9.281 -5.926 -17.524 1.00 86.75 112 ILE A CA 1
ATOM 950 C C . ILE A 1 112 ? 8.343 -7.070 -17.912 1.00 86.75 112 ILE A C 1
ATOM 952 O O . ILE A 1 112 ? 8.577 -8.211 -17.509 1.00 86.75 112 ILE A O 1
ATOM 956 N N . ASN A 1 113 ? 7.295 -6.773 -18.682 1.00 87.88 113 ASN A N 1
ATOM 957 C CA . ASN A 1 113 ? 6.292 -7.759 -19.083 1.00 87.88 113 ASN A CA 1
ATOM 958 C C . ASN A 1 113 ? 6.905 -8.874 -19.943 1.00 87.88 113 ASN A C 1
ATOM 960 O O . ASN A 1 113 ? 6.614 -10.047 -19.709 1.00 87.88 113 ASN A O 1
ATOM 964 N N . ASP A 1 114 ? 7.806 -8.529 -20.863 1.00 84.88 114 ASP A N 1
ATOM 965 C CA . ASP A 1 114 ? 8.496 -9.486 -21.735 1.00 84.88 114 ASP A CA 1
ATOM 966 C C . ASP A 1 114 ? 9.412 -10.447 -20.966 1.00 84.88 114 ASP A C 1
ATOM 968 O O . ASP A 1 114 ? 9.628 -11.586 -21.387 1.00 84.88 114 ASP A O 1
ATOM 972 N N . ASN A 1 115 ? 9.936 -10.015 -19.816 1.00 81.00 115 ASN A N 1
ATOM 973 C CA . ASN A 1 115 ? 10.828 -10.819 -18.983 1.00 81.00 115 ASN A CA 1
ATOM 974 C C . ASN A 1 115 ? 10.107 -11.575 -17.854 1.00 81.00 115 ASN A C 1
ATOM 976 O O . ASN A 1 115 ? 10.705 -12.477 -17.264 1.00 81.00 115 ASN A O 1
ATOM 980 N N . MET A 1 116 ? 8.833 -11.282 -17.561 1.00 85.81 116 MET A N 1
ATOM 981 C CA . MET A 1 116 ? 8.045 -12.038 -16.572 1.00 85.81 116 MET A CA 1
ATOM 982 C C . MET A 1 116 ? 8.071 -13.565 -16.786 1.00 85.81 116 MET A C 1
ATOM 984 O O . MET A 1 116 ? 8.251 -14.282 -15.794 1.00 85.81 116 MET A O 1
ATOM 988 N N . PRO A 1 117 ? 7.971 -14.097 -18.027 1.00 86.69 117 PRO A N 1
ATOM 989 C CA . PRO A 1 117 ? 7.979 -15.542 -18.262 1.00 86.69 117 PRO A CA 1
ATOM 990 C C . PRO A 1 117 ? 9.250 -16.248 -17.786 1.00 86.69 117 PRO A C 1
ATOM 992 O O . PRO A 1 117 ? 9.201 -17.436 -17.482 1.00 86.69 117 PRO A O 1
ATOM 995 N N . ILE A 1 118 ? 10.376 -15.536 -17.665 1.00 83.00 118 ILE A N 1
ATOM 996 C CA . ILE A 1 118 ? 11.640 -16.097 -17.156 1.00 83.00 118 ILE A CA 1
ATOM 997 C C . ILE A 1 118 ? 11.496 -16.555 -15.697 1.00 83.00 118 ILE A C 1
ATOM 999 O O . ILE A 1 118 ? 12.192 -17.466 -15.253 1.00 83.00 118 ILE A O 1
ATOM 1003 N N . TYR A 1 119 ? 10.569 -15.948 -14.958 1.00 81.31 119 TYR A N 1
ATOM 1004 C CA . TYR A 1 119 ? 10.280 -16.260 -13.561 1.00 81.31 119 TYR A CA 1
ATOM 1005 C C . TYR A 1 119 ? 9.010 -17.110 -13.390 1.00 81.31 119 TYR A C 1
ATOM 1007 O O . TYR A 1 119 ? 8.494 -17.240 -12.277 1.00 81.31 119 TYR A O 1
ATOM 1015 N N . ASP A 1 120 ? 8.507 -17.696 -14.483 1.00 83.81 120 ASP A N 1
ATOM 1016 C CA . ASP A 1 120 ? 7.195 -18.348 -14.576 1.00 83.81 120 ASP A CA 1
ATOM 1017 C C . ASP A 1 120 ? 6.034 -17.414 -14.185 1.00 83.81 120 ASP A C 1
ATOM 1019 O O . ASP A 1 120 ? 5.053 -17.847 -13.575 1.00 83.81 120 ASP A O 1
ATOM 1023 N N . LEU A 1 121 ? 6.163 -16.122 -14.499 1.00 84.88 121 LEU A N 1
ATOM 1024 C CA . LEU A 1 121 ? 5.143 -15.106 -14.256 1.00 84.88 121 LEU A CA 1
ATOM 1025 C C . LEU A 1 121 ? 4.534 -14.634 -15.572 1.00 84.88 121 LEU A C 1
ATOM 1027 O O . LEU A 1 121 ? 5.119 -14.751 -16.648 1.00 84.88 121 LEU A O 1
ATOM 1031 N N . ASN A 1 122 ? 3.341 -14.069 -15.474 1.00 83.19 122 ASN A N 1
ATOM 1032 C CA . ASN A 1 122 ? 2.658 -13.391 -16.566 1.00 83.19 122 ASN A CA 1
ATOM 1033 C C . ASN A 1 122 ? 1.789 -12.252 -16.013 1.00 83.19 122 ASN A C 1
ATOM 1035 O O . ASN A 1 122 ? 1.610 -12.127 -14.801 1.00 83.19 122 ASN A O 1
ATOM 1039 N N . THR A 1 123 ? 1.190 -11.472 -16.907 1.00 79.31 123 THR A N 1
ATOM 1040 C CA . THR A 1 123 ? 0.366 -10.306 -16.557 1.00 79.31 123 THR A CA 1
ATOM 1041 C C . THR A 1 123 ? -0.914 -10.633 -15.781 1.00 79.31 123 THR A C 1
ATOM 1043 O O . THR A 1 123 ? -1.464 -9.739 -15.144 1.00 79.31 123 THR A O 1
ATOM 1046 N N . GLU A 1 124 ? -1.387 -11.883 -15.795 1.00 81.44 124 GLU A N 1
ATOM 1047 C CA . GLU A 1 124 ? -2.544 -12.330 -15.001 1.00 81.44 124 GLU A CA 1
ATOM 1048 C C . GLU A 1 124 ? -2.148 -12.653 -13.550 1.00 81.44 124 GLU A C 1
ATOM 1050 O O . GLU A 1 124 ? -2.907 -12.412 -12.609 1.00 81.44 124 GLU A O 1
ATOM 1055 N N . THR A 1 125 ? -0.943 -13.197 -13.368 1.00 82.12 125 THR A N 1
ATOM 1056 C CA . THR A 1 125 ? -0.379 -13.571 -12.058 1.00 82.12 125 THR A CA 1
ATOM 1057 C C . THR A 1 125 ? 0.369 -12.434 -11.364 1.00 82.12 125 THR A C 1
ATOM 1059 O O . THR A 1 125 ? 0.507 -12.446 -10.143 1.00 82.12 125 THR A O 1
ATOM 1062 N N . CYS A 1 126 ? 0.875 -11.473 -12.133 1.00 87.12 126 CYS A N 1
ATOM 1063 C CA . CYS A 1 126 ? 1.684 -10.360 -11.668 1.00 87.12 126 CYS A CA 1
ATOM 1064 C C . CYS A 1 126 ? 1.431 -9.147 -12.565 1.00 87.12 126 CYS A C 1
ATOM 1066 O O . CYS A 1 126 ? 2.101 -8.946 -13.575 1.00 87.12 126 CYS A O 1
ATOM 1068 N N . HIS A 1 127 ? 0.450 -8.321 -12.214 1.00 89.12 127 HIS A N 1
ATOM 1069 C CA . HIS A 1 127 ? 0.165 -7.109 -12.980 1.00 89.12 127 HIS A CA 1
ATOM 1070 C C . HIS A 1 127 ? 0.963 -5.901 -12.464 1.00 89.12 127 HIS A C 1
ATOM 1072 O O . HIS A 1 127 ? 0.765 -5.456 -11.330 1.00 89.12 127 HIS A O 1
ATOM 1078 N N . ILE A 1 128 ? 1.835 -5.335 -13.309 1.00 89.69 128 ILE A N 1
ATOM 1079 C CA . ILE A 1 128 ? 2.557 -4.092 -13.006 1.00 89.69 128 ILE A CA 1
ATOM 1080 C C . ILE A 1 128 ? 1.739 -2.884 -13.466 1.00 89.69 128 ILE A C 1
ATOM 1082 O O . ILE A 1 128 ? 1.462 -2.714 -14.650 1.00 89.69 128 ILE A O 1
ATOM 1086 N N . LYS A 1 129 ? 1.363 -2.024 -12.517 1.00 91.31 129 LYS A N 1
ATOM 1087 C CA . LYS A 1 129 ? 0.581 -0.810 -12.770 1.00 91.31 129 LYS A CA 1
ATOM 1088 C C . LYS A 1 129 ? 1.461 0.309 -13.321 1.00 91.31 129 LYS A C 1
ATOM 1090 O O . LYS A 1 129 ? 2.498 0.654 -12.750 1.00 91.31 129 LYS A O 1
ATOM 1095 N N . GLU A 1 130 ? 0.982 0.948 -14.381 1.00 91.50 130 GLU A N 1
ATOM 1096 C CA . GLU A 1 130 ? 1.625 2.115 -14.979 1.00 91.50 130 GLU A CA 1
ATOM 1097 C C . GLU A 1 130 ? 1.161 3.413 -14.304 1.00 91.50 130 GLU A C 1
ATOM 1099 O O . GLU A 1 130 ? -0.013 3.786 -14.366 1.00 91.50 130 GLU A O 1
ATOM 1104 N N . PHE A 1 131 ? 2.087 4.153 -13.691 1.00 91.12 131 PHE A N 1
ATOM 1105 C CA . PHE A 1 131 ? 1.752 5.393 -12.974 1.00 91.12 131 PHE A CA 1
ATOM 1106 C C . PHE A 1 131 ? 2.216 6.673 -13.667 1.00 91.12 131 PHE A C 1
ATOM 1108 O O . PHE A 1 131 ? 1.797 7.762 -13.274 1.00 91.12 131 PHE A O 1
ATOM 1115 N N . HIS A 1 132 ? 3.043 6.570 -14.709 1.00 84.88 132 HIS A N 1
ATOM 1116 C CA . HIS A 1 132 ? 3.626 7.734 -15.382 1.00 84.88 132 HIS A CA 1
ATOM 1117 C C . HIS A 1 132 ? 2.562 8.673 -15.987 1.00 84.88 132 HIS A C 1
ATOM 1119 O O . HIS A 1 132 ? 2.754 9.890 -16.001 1.00 84.88 132 HIS A O 1
ATOM 1125 N N . LYS A 1 133 ? 1.398 8.129 -16.368 1.00 83.81 133 LYS A N 1
ATOM 1126 C CA . LYS A 1 133 ? 0.212 8.868 -16.845 1.00 83.81 133 LYS A CA 1
ATOM 1127 C C . LYS A 1 133 ? -0.484 9.690 -15.748 1.00 83.81 133 LYS A C 1
ATOM 1129 O O . LYS A 1 133 ? -1.222 10.619 -16.052 1.00 83.81 133 LYS A O 1
ATOM 1134 N N . TYR A 1 134 ? -0.214 9.396 -14.475 1.00 82.75 134 TYR A N 1
ATOM 1135 C CA . TYR A 1 134 ? -0.846 10.010 -13.299 1.00 82.75 134 TYR A CA 1
ATOM 1136 C C . TYR A 1 134 ? 0.160 10.730 -12.391 1.00 82.75 134 TYR A C 1
ATOM 1138 O O . TYR A 1 134 ? -0.076 10.882 -11.188 1.00 82.75 134 TYR A O 1
ATOM 1146 N N . LYS A 1 135 ? 1.292 11.173 -12.953 1.00 83.38 135 LYS A N 1
ATOM 1147 C CA . LYS A 1 135 ? 2.436 11.718 -12.203 1.00 83.38 135 LYS A CA 1
ATOM 1148 C C . LYS A 1 135 ? 2.054 12.781 -11.165 1.00 83.38 135 LYS A C 1
ATOM 1150 O O . LYS A 1 135 ? 2.541 12.734 -10.036 1.00 83.38 135 LYS A O 1
ATOM 1155 N N . ASP A 1 136 ? 1.129 13.678 -11.510 1.00 85.56 136 ASP A N 1
ATOM 1156 C CA . ASP A 1 136 ? 0.757 14.827 -10.676 1.00 85.56 136 ASP A CA 1
ATOM 1157 C C . ASP A 1 136 ? -0.036 14.420 -9.423 1.00 85.56 136 ASP A C 1
ATOM 1159 O O . ASP A 1 136 ? -0.052 15.145 -8.428 1.00 85.56 136 ASP A O 1
ATOM 1163 N N . ASN A 1 137 ? -0.663 13.237 -9.440 1.00 89.31 137 ASN A N 1
ATOM 1164 C CA . ASN A 1 137 ? -1.498 12.721 -8.350 1.00 89.31 137 ASN A CA 1
ATOM 1165 C C . ASN A 1 137 ? -0.976 11.415 -7.750 1.00 89.31 137 ASN A C 1
ATOM 1167 O O . ASN A 1 137 ? -1.597 10.863 -6.838 1.00 89.31 137 ASN A O 1
ATOM 1171 N N . PHE A 1 138 ? 0.184 10.940 -8.206 1.00 93.25 138 PHE A N 1
ATOM 1172 C CA . PHE A 1 138 ? 0.757 9.674 -7.768 1.00 93.25 138 PHE A CA 1
ATOM 1173 C C . PHE A 1 138 ? 0.912 9.587 -6.246 1.00 93.25 138 PHE A C 1
ATOM 1175 O O . PHE A 1 138 ? 0.607 8.551 -5.666 1.00 93.25 138 PHE A O 1
ATOM 1182 N N . ARG A 1 139 ? 1.335 10.671 -5.577 1.00 93.56 139 ARG A N 1
ATOM 1183 C CA . ARG A 1 139 ? 1.482 10.678 -4.109 1.00 93.56 139 ARG A CA 1
ATOM 1184 C C . ARG A 1 139 ? 0.169 10.317 -3.414 1.00 93.56 139 ARG A C 1
ATOM 1186 O O . ARG A 1 139 ? 0.167 9.460 -2.538 1.00 93.56 139 ARG A O 1
ATOM 1193 N N . ASN A 1 140 ? -0.933 10.939 -3.826 1.00 94.31 140 ASN A N 1
ATOM 1194 C CA . ASN A 1 140 ? -2.243 10.697 -3.230 1.00 94.31 140 ASN A CA 1
ATOM 1195 C C . ASN A 1 140 ? -2.727 9.277 -3.530 1.00 94.31 140 ASN A C 1
ATOM 1197 O O . ASN A 1 140 ? -3.202 8.598 -2.626 1.00 94.31 140 ASN A O 1
ATOM 1201 N N . LYS A 1 141 ? -2.527 8.804 -4.767 1.00 95.06 141 LYS A N 1
ATOM 1202 C CA . LYS A 1 141 ? -2.836 7.428 -5.178 1.00 95.06 141 LYS A CA 1
ATOM 1203 C C . LYS A 1 141 ? -2.078 6.399 -4.326 1.00 95.06 141 LYS A C 1
ATOM 1205 O O . LYS A 1 141 ? -2.687 5.506 -3.746 1.00 95.06 141 LYS A O 1
ATOM 1210 N N . LYS A 1 142 ? -0.764 6.588 -4.166 1.00 96.44 142 LYS A N 1
ATOM 1211 C CA . LYS A 1 142 ? 0.112 5.756 -3.327 1.00 96.44 142 LYS A CA 1
ATOM 1212 C C . LYS A 1 142 ? -0.327 5.756 -1.865 1.00 96.44 142 LYS A C 1
ATOM 1214 O O . LYS A 1 142 ? -0.405 4.697 -1.259 1.00 96.44 142 LYS A O 1
ATOM 1219 N N . TYR A 1 143 ? -0.626 6.921 -1.293 1.00 97.00 143 TYR A N 1
ATOM 1220 C CA . TYR A 1 143 ? -0.984 7.022 0.125 1.00 97.00 143 TYR A CA 1
ATOM 1221 C C . TYR A 1 143 ? -2.371 6.432 0.406 1.00 97.00 143 TYR A C 1
ATOM 1223 O O . TYR A 1 143 ? -2.529 5.735 1.404 1.00 97.00 143 TYR A O 1
ATOM 1231 N N . LEU A 1 144 ? -3.348 6.628 -0.491 1.00 97.19 144 LEU A N 1
ATOM 1232 C CA . LEU A 1 144 ? -4.639 5.931 -0.428 1.00 97.19 144 LEU A CA 1
ATOM 1233 C C . LEU A 1 144 ? -4.437 4.416 -0.392 1.00 97.19 144 LEU A C 1
ATOM 1235 O O . LEU A 1 144 ? -4.993 3.741 0.473 1.00 97.19 144 LEU A O 1
ATOM 1239 N N . TYR A 1 145 ? -3.602 3.901 -1.296 1.00 97.00 145 TYR A N 1
ATOM 1240 C CA . TYR A 1 145 ? -3.277 2.484 -1.351 1.00 97.00 145 TYR A CA 1
ATOM 1241 C C . TYR A 1 145 ? -2.581 2.001 -0.067 1.00 97.00 145 TYR A C 1
ATOM 1243 O O . TYR A 1 145 ? -3.020 1.026 0.532 1.00 97.00 145 TYR A O 1
ATOM 1251 N N . PHE A 1 146 ? -1.565 2.711 0.427 1.00 97.62 146 PHE A N 1
ATOM 1252 C CA . PHE A 1 146 ? -0.816 2.294 1.619 1.00 97.62 146 PHE A CA 1
ATOM 1253 C C . PHE A 1 146 ? -1.673 2.289 2.882 1.00 97.62 146 PHE A C 1
ATOM 1255 O O . PHE A 1 146 ? -1.648 1.309 3.624 1.00 97.62 146 PHE A O 1
ATOM 1262 N N . TYR A 1 147 ? -2.467 3.338 3.119 1.00 97.94 147 TYR A N 1
ATOM 1263 C CA . TYR A 1 147 ? -3.402 3.333 4.242 1.00 97.94 147 TYR A CA 1
ATOM 1264 C C . TYR A 1 147 ? -4.438 2.214 4.096 1.00 97.94 147 TYR A C 1
ATOM 1266 O O . TYR A 1 147 ? -4.718 1.519 5.068 1.00 97.94 147 TYR A O 1
ATOM 1274 N N . SER A 1 148 ? -4.970 1.995 2.888 1.00 97.62 148 SER A N 1
ATOM 1275 C CA . SER A 1 148 ? -5.919 0.908 2.613 1.00 97.62 148 SER A CA 1
ATOM 1276 C C . SER A 1 148 ? -5.340 -0.469 2.960 1.00 97.62 148 SER A C 1
ATOM 1278 O O . SER A 1 148 ? -6.035 -1.278 3.579 1.00 97.62 148 SER A O 1
ATOM 1280 N N . GLU A 1 149 ? -4.074 -0.718 2.621 1.00 95.56 149 GLU A N 1
ATOM 1281 C CA . GLU A 1 149 ? -3.366 -1.962 2.936 1.00 95.56 149 GLU A CA 1
ATOM 1282 C C . GLU A 1 149 ? -3.080 -2.095 4.437 1.00 95.56 149 GLU A C 1
ATOM 1284 O O . GLU A 1 149 ? -3.331 -3.151 5.014 1.00 95.56 149 GLU A O 1
ATOM 1289 N N . MET A 1 150 ? -2.624 -1.031 5.107 1.00 96.12 150 MET A N 1
ATOM 1290 C CA . MET A 1 150 ? -2.437 -1.058 6.564 1.00 96.12 150 MET A CA 1
ATOM 1291 C C . MET A 1 150 ? -3.741 -1.390 7.295 1.00 96.12 150 MET A C 1
ATOM 1293 O O . MET A 1 150 ? -3.759 -2.263 8.160 1.00 96.12 150 MET A O 1
ATOM 1297 N N . LEU A 1 151 ? -4.842 -0.733 6.920 1.00 97.75 151 LEU A N 1
ATOM 1298 C CA . LEU A 1 151 ? -6.163 -0.958 7.507 1.00 97.75 151 LEU A CA 1
ATOM 1299 C C . LEU A 1 151 ? -6.648 -2.392 7.280 1.00 97.75 151 LEU A C 1
ATOM 1301 O O . LEU A 1 151 ? -7.193 -3.002 8.202 1.00 97.75 151 LEU A O 1
ATOM 1305 N N . HIS A 1 152 ? -6.433 -2.933 6.079 1.00 95.81 152 HIS A N 1
ATOM 1306 C CA . HIS A 1 152 ? -6.753 -4.321 5.756 1.00 95.81 152 HIS A CA 1
ATOM 1307 C C . HIS A 1 152 ? -6.004 -5.293 6.670 1.00 95.81 152 HIS A C 1
ATOM 1309 O O . HIS A 1 152 ? -6.632 -6.102 7.350 1.00 95.81 152 HIS A O 1
ATOM 1315 N N . TRP A 1 153 ? -4.677 -5.175 6.756 1.00 94.38 153 TRP A N 1
ATOM 1316 C CA . TRP A 1 153 ? -3.859 -6.102 7.538 1.00 94.38 153 TRP A CA 1
ATOM 1317 C C . TRP A 1 153 ? -4.076 -5.980 9.045 1.00 94.38 153 TRP A C 1
ATOM 1319 O O . TRP A 1 153 ? -4.061 -6.999 9.737 1.00 94.38 153 TRP A O 1
ATOM 1329 N N . ILE A 1 154 ? -4.355 -4.773 9.552 1.00 95.50 154 ILE A N 1
ATOM 1330 C CA . ILE A 1 154 ? -4.770 -4.583 10.949 1.00 95.50 154 ILE A CA 1
ATOM 1331 C C . ILE A 1 154 ? -6.016 -5.412 11.252 1.00 95.50 154 ILE A C 1
ATOM 1333 O O . ILE A 1 154 ? -6.052 -6.089 12.275 1.00 95.50 154 ILE A O 1
ATOM 1337 N N . LYS A 1 155 ? -7.018 -5.390 10.365 1.00 96.25 155 LYS A N 1
ATOM 1338 C CA . LYS A 1 155 ? -8.252 -6.169 10.524 1.00 96.25 155 LYS A CA 1
ATOM 1339 C C . LYS A 1 155 ? -7.980 -7.672 10.435 1.00 96.25 155 LYS A C 1
ATOM 1341 O O . LYS A 1 155 ? -8.339 -8.411 11.349 1.00 96.25 155 LYS A O 1
ATOM 1346 N N . GLU A 1 156 ? -7.321 -8.119 9.367 1.00 93.44 156 GLU A N 1
ATOM 1347 C CA . GLU A 1 156 ? -7.111 -9.548 9.088 1.00 93.44 156 GLU A CA 1
ATOM 1348 C C . GLU A 1 156 ? -6.235 -10.238 10.140 1.00 93.44 156 GLU A C 1
ATOM 1350 O O . GLU A 1 156 ? -6.521 -11.359 10.562 1.00 93.44 156 GLU A O 1
ATOM 1355 N N . LYS A 1 157 ? -5.183 -9.564 10.616 1.00 92.69 157 LYS A N 1
ATOM 1356 C CA . LYS A 1 157 ? -4.230 -10.122 11.587 1.00 92.69 157 LYS A CA 1
ATOM 1357 C C . LYS A 1 157 ? -4.428 -9.575 13.000 1.00 92.69 157 LYS A C 1
ATOM 1359 O O . LYS A 1 157 ? -3.557 -9.742 13.854 1.00 92.69 157 LYS A O 1
ATOM 1364 N N . TYR A 1 158 ? -5.587 -8.972 13.283 1.00 95.44 158 TYR A N 1
ATOM 1365 C CA . TYR A 1 158 ? -5.870 -8.309 14.557 1.00 95.44 158 TYR A CA 1
ATOM 1366 C C . TYR A 1 158 ? -5.552 -9.181 15.773 1.00 95.44 158 TYR A C 1
ATOM 1368 O O . TYR A 1 158 ? -4.763 -8.800 16.631 1.00 95.44 158 TYR A O 1
ATOM 1376 N N . LYS A 1 159 ? -6.125 -10.388 15.825 1.00 94.69 159 LYS A N 1
ATOM 1377 C CA . LYS A 1 159 ? -5.957 -11.304 16.964 1.00 94.69 159 LYS A CA 1
ATOM 1378 C C . LYS A 1 159 ? -4.515 -11.767 17.157 1.00 94.69 159 LYS A C 1
ATOM 1380 O O . LYS A 1 159 ? -4.138 -12.093 18.275 1.00 94.69 159 LYS A O 1
ATOM 1385 N N . GLU A 1 160 ? -3.750 -11.840 16.073 1.00 93.31 160 GLU A N 1
ATOM 1386 C CA . GLU A 1 160 ? -2.389 -12.368 16.084 1.00 93.31 160 GLU A CA 1
ATOM 1387 C C . GLU A 1 160 ? -1.375 -11.296 16.491 1.00 93.31 160 GLU A C 1
ATOM 1389 O O . GLU A 1 160 ? -0.473 -11.575 17.280 1.00 93.31 160 GLU A O 1
ATOM 1394 N N . TYR A 1 161 ? -1.537 -10.072 15.980 1.00 92.50 161 TYR A N 1
ATOM 1395 C CA . TYR A 1 161 ? -0.504 -9.039 16.079 1.00 92.50 161 TYR A CA 1
ATOM 1396 C C . TYR A 1 161 ? -0.961 -7.709 16.670 1.00 92.50 161 TYR A C 1
ATOM 1398 O O . TYR A 1 161 ? -0.108 -6.966 17.138 1.00 92.50 161 TYR A O 1
ATOM 1406 N N . PHE A 1 162 ? -2.258 -7.389 16.659 1.00 95.00 162 PHE A N 1
ATOM 1407 C CA . PHE A 1 162 ? -2.728 -6.033 16.971 1.00 95.00 162 PHE A CA 1
ATOM 1408 C C . PHE A 1 162 ? -3.731 -5.949 18.131 1.00 95.00 162 PHE A C 1
ATOM 1410 O O . PHE A 1 162 ? -4.153 -4.855 18.491 1.00 95.00 162 PHE A O 1
ATOM 1417 N N . TYR A 1 163 ? -4.092 -7.076 18.755 1.00 93.88 163 TYR A N 1
ATOM 1418 C CA . TYR A 1 163 ? -5.082 -7.129 19.840 1.00 93.88 163 TYR A CA 1
ATOM 1419 C C . TYR A 1 163 ? -4.700 -6.276 21.059 1.00 93.88 163 TYR A C 1
ATOM 1421 O O . TYR A 1 163 ? -5.575 -5.706 21.706 1.00 93.88 163 TYR A O 1
ATOM 1429 N N . LEU A 1 164 ? -3.404 -6.184 21.368 1.00 93.44 164 LEU A N 1
ATOM 1430 C CA . LEU A 1 164 ? -2.884 -5.349 22.458 1.00 93.44 164 LEU A CA 1
ATOM 1431 C C . LEU A 1 164 ? -2.385 -3.980 21.975 1.00 93.44 164 LEU A C 1
ATOM 1433 O O . LEU A 1 164 ? -2.062 -3.122 22.791 1.00 93.44 164 LEU A O 1
ATOM 1437 N N . GLU A 1 165 ? -2.380 -3.749 20.664 1.00 95.19 165 GLU A N 1
ATOM 1438 C CA . GLU A 1 165 ? -1.729 -2.606 20.019 1.00 95.19 165 GLU A CA 1
ATOM 1439 C C . GLU A 1 165 ? -2.750 -1.517 19.677 1.00 95.19 165 GLU A C 1
ATOM 1441 O O . GLU A 1 165 ? -2.869 -1.043 18.541 1.00 95.19 165 GLU A O 1
ATOM 1446 N N . ASN A 1 166 ? -3.538 -1.135 20.684 1.00 93.50 166 ASN A N 1
ATOM 1447 C CA . ASN A 1 166 ? -4.643 -0.190 20.529 1.00 93.50 166 ASN A CA 1
ATOM 1448 C C . ASN A 1 166 ? -4.168 1.177 20.028 1.00 93.50 166 ASN A C 1
ATOM 1450 O O . ASN A 1 166 ? -4.826 1.770 19.173 1.00 93.50 166 ASN A O 1
ATOM 1454 N N . ASP A 1 167 ? -3.024 1.657 20.519 1.00 93.69 167 ASP A N 1
ATOM 1455 C CA . ASP A 1 167 ? -2.462 2.949 20.121 1.00 93.69 167 ASP A CA 1
ATOM 1456 C C . ASP A 1 167 ? -2.072 2.951 18.640 1.00 93.69 167 ASP A C 1
ATOM 1458 O O . ASP A 1 167 ? -2.380 3.902 17.920 1.00 93.69 167 ASP A O 1
ATOM 1462 N N . PHE A 1 168 ? -1.482 1.855 18.155 1.00 95.56 168 PHE A N 1
ATOM 1463 C CA . PHE A 1 168 ? -1.149 1.680 16.744 1.00 95.56 168 PHE A CA 1
ATOM 1464 C C . PHE A 1 168 ? -2.404 1.633 15.865 1.00 95.56 168 PHE A C 1
ATOM 1466 O O . PHE A 1 168 ? -2.486 2.343 14.860 1.00 95.56 168 PHE A O 1
ATOM 1473 N N . CYS A 1 169 ? -3.414 0.853 16.266 1.00 95.94 169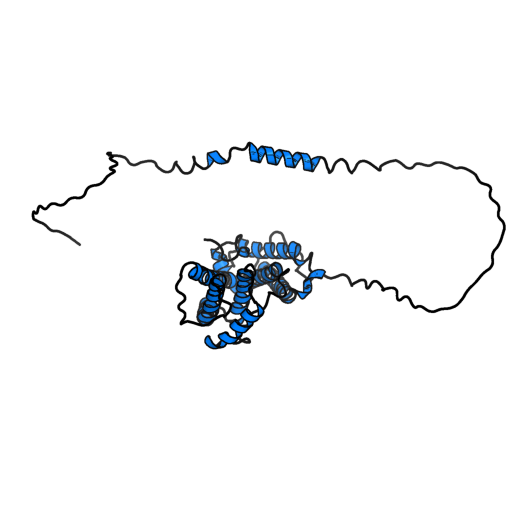 CYS A N 1
ATOM 1474 C CA . CYS A 1 169 ? -4.687 0.760 15.547 1.00 95.94 169 CYS A CA 1
ATOM 1475 C C . CYS A 1 169 ? -5.399 2.115 15.486 1.00 95.94 169 CYS A C 1
ATOM 1477 O O . CYS A 1 169 ? -5.826 2.557 14.416 1.00 95.94 169 CYS A O 1
ATOM 1479 N N . ASN A 1 170 ? -5.494 2.800 16.628 1.00 94.88 170 ASN A N 1
ATOM 1480 C CA . ASN A 1 170 ? -6.109 4.115 16.719 1.00 94.88 170 ASN A CA 1
ATOM 1481 C C . ASN A 1 170 ? -5.350 5.127 15.856 1.00 94.88 170 ASN A C 1
ATOM 1483 O O . ASN A 1 170 ? -5.969 5.842 15.072 1.00 94.88 170 ASN A O 1
ATOM 1487 N N . LYS A 1 171 ? -4.014 5.136 15.916 1.00 95.44 171 LYS A N 1
ATOM 1488 C CA . LYS A 1 171 ? -3.184 5.985 15.058 1.00 95.44 171 LYS A CA 1
ATOM 1489 C C . LYS A 1 171 ? -3.438 5.718 13.573 1.00 95.44 171 LYS A C 1
ATOM 1491 O O . LYS A 1 171 ? -3.606 6.673 12.824 1.00 95.44 171 LYS A O 1
ATOM 1496 N N . CYS A 1 172 ? -3.538 4.455 13.143 1.00 96.25 172 CYS A N 1
ATOM 1497 C CA . CYS A 1 172 ? -3.852 4.097 11.748 1.00 96.25 172 CYS A CA 1
ATOM 1498 C C . CYS A 1 172 ? -5.180 4.683 11.289 1.00 96.25 172 CYS A C 1
ATOM 1500 O O . CYS A 1 172 ? -5.253 5.306 10.227 1.00 96.25 172 CYS A O 1
ATOM 1502 N N . ILE A 1 173 ? -6.207 4.572 12.124 1.00 97.19 173 ILE A N 1
ATOM 1503 C CA . ILE A 1 173 ? -7.522 5.140 11.852 1.00 97.19 173 ILE A CA 1
ATOM 1504 C C . ILE A 1 173 ? -7.473 6.678 11.793 1.00 97.19 173 ILE A C 1
ATOM 1506 O O . ILE A 1 173 ? -8.019 7.268 10.858 1.00 97.19 173 ILE A O 1
ATOM 1510 N N . GLN A 1 174 ? -6.797 7.338 12.738 1.00 96.25 174 GLN A N 1
ATOM 1511 C CA . GLN A 1 174 ? -6.713 8.804 12.780 1.00 96.25 174 GLN A CA 1
ATOM 1512 C C . GLN A 1 174 ? -5.903 9.384 11.620 1.00 96.25 174 GLN A C 1
ATOM 1514 O O . GLN A 1 174 ? -6.361 10.317 10.955 1.00 96.25 174 GLN A O 1
ATOM 1519 N N . ASP A 1 175 ? -4.729 8.821 11.339 1.00 96.38 175 ASP A N 1
ATOM 1520 C CA . ASP A 1 175 ? -3.868 9.274 10.248 1.00 96.38 175 ASP A CA 1
ATOM 1521 C C . ASP A 1 175 ? -4.574 9.072 8.894 1.00 96.38 175 ASP A C 1
ATOM 1523 O O . ASP A 1 175 ? -4.531 9.959 8.040 1.00 96.38 175 ASP A O 1
ATOM 1527 N N . SER A 1 176 ? -5.329 7.975 8.734 1.00 97.00 176 SER A N 1
ATOM 1528 C CA . SER A 1 176 ? -6.155 7.719 7.544 1.00 97.00 176 SER A CA 1
ATOM 1529 C C . SER A 1 176 ? -7.230 8.791 7.331 1.00 97.00 176 SER A C 1
ATOM 1531 O O . SER A 1 176 ? -7.382 9.312 6.225 1.00 97.00 176 SER A O 1
ATOM 1533 N N . VAL A 1 177 ? -7.979 9.157 8.380 1.00 96.12 177 VAL A N 1
ATOM 1534 C CA . VAL A 1 177 ? -9.011 10.208 8.288 1.00 96.12 177 VAL A CA 1
ATOM 1535 C C . VAL A 1 177 ? -8.404 11.580 8.039 1.00 96.12 177 VAL A C 1
ATOM 1537 O O . VAL A 1 177 ? -8.964 12.363 7.269 1.00 96.12 177 VAL A O 1
ATOM 1540 N N . THR A 1 178 ? -7.277 11.872 8.681 1.00 95.44 178 THR A N 1
ATOM 1541 C CA . THR A 1 178 ? -6.562 13.142 8.521 1.00 95.44 178 THR A CA 1
ATOM 1542 C C . THR A 1 178 ? -6.122 13.300 7.071 1.00 95.44 178 THR A C 1
ATOM 1544 O O . THR A 1 178 ? -6.534 14.249 6.405 1.00 95.44 178 THR A O 1
ATOM 1547 N N . PHE A 1 179 ? -5.424 12.296 6.533 1.00 95.56 179 PHE A N 1
ATOM 1548 C CA . PHE A 1 179 ? -5.026 12.258 5.129 1.00 95.56 179 PHE A CA 1
ATOM 1549 C C . PHE A 1 179 ? -6.222 12.402 4.176 1.00 95.56 179 PHE A C 1
ATOM 1551 O O . PHE A 1 179 ? -6.188 13.224 3.259 1.00 95.56 179 PHE A O 1
ATOM 1558 N N . TYR A 1 180 ? -7.307 11.655 4.402 1.00 95.81 180 TYR A N 1
ATOM 1559 C CA . TYR A 1 180 ? -8.494 11.743 3.554 1.00 95.81 180 TYR A CA 1
ATOM 1560 C C . TYR A 1 180 ? -9.102 13.152 3.538 1.00 95.81 180 TYR A C 1
ATOM 1562 O O . TYR A 1 180 ? -9.403 13.692 2.472 1.00 95.81 180 TYR A O 1
ATOM 1570 N N . ASN A 1 181 ? -9.292 13.760 4.709 1.00 93.06 181 ASN A N 1
ATOM 1571 C CA . ASN A 1 181 ? -9.935 15.066 4.809 1.00 93.06 181 ASN A CA 1
ATOM 1572 C C . ASN A 1 181 ? -9.069 16.192 4.238 1.00 93.06 181 ASN A C 1
ATOM 1574 O O . ASN A 1 181 ? -9.606 17.087 3.585 1.00 93.06 181 ASN A O 1
ATOM 1578 N N . GLU A 1 182 ? -7.761 16.152 4.483 1.00 92.62 182 GLU A N 1
ATOM 1579 C CA . GLU A 1 182 ? -6.839 17.217 4.086 1.00 92.62 182 GLU A CA 1
ATOM 1580 C C . GLU A 1 182 ? -6.454 17.113 2.605 1.00 92.62 182 GLU A C 1
ATOM 1582 O O . GLU A 1 182 ? -6.531 18.101 1.867 1.00 92.62 182 GLU A O 1
ATOM 1587 N N . GLU A 1 183 ? -6.110 15.911 2.134 1.00 92.12 183 GLU A N 1
ATOM 1588 C CA . GLU A 1 183 ? -5.473 15.732 0.825 1.00 92.12 183 GLU A CA 1
ATOM 1589 C C . GLU A 1 183 ? -6.397 15.219 -0.275 1.00 92.12 183 GLU A C 1
ATOM 1591 O O . GLU A 1 183 ? -6.147 15.493 -1.454 1.00 92.12 183 GLU A O 1
ATOM 1596 N N . ILE A 1 184 ? -7.447 14.474 0.082 1.00 93.50 184 ILE A N 1
ATOM 1597 C CA . ILE A 1 184 ? -8.325 13.818 -0.895 1.00 93.50 184 ILE A CA 1
ATOM 1598 C C . ILE A 1 184 ? -9.621 14.594 -1.067 1.00 93.50 184 ILE A C 1
ATOM 1600 O O . ILE A 1 184 ? -9.938 15.043 -2.166 1.00 93.50 184 ILE A O 1
ATOM 1604 N N . LYS A 1 185 ? -10.362 14.798 0.023 1.00 89.75 185 LYS A N 1
ATOM 1605 C CA . LYS A 1 185 ? -11.706 15.379 -0.003 1.00 89.75 185 LYS A CA 1
ATOM 1606 C C . LYS A 1 185 ? -11.745 16.757 -0.666 1.00 89.75 185 LYS A C 1
ATOM 1608 O O . LYS A 1 185 ? -12.678 17.043 -1.409 1.00 89.75 185 LYS A O 1
ATOM 1613 N N . SER A 1 186 ? -10.734 17.587 -0.417 1.00 83.62 186 SER A N 1
ATOM 1614 C CA . SER A 1 186 ? -10.625 18.947 -0.961 1.00 83.62 186 SER A CA 1
ATOM 1615 C C . SER A 1 186 ? -10.438 18.981 -2.482 1.00 83.62 186 SER A C 1
ATOM 1617 O O . SER A 1 186 ? -10.886 19.923 -3.126 1.00 83.62 186 SER A O 1
ATOM 1619 N N . LYS A 1 187 ? -9.811 17.949 -3.058 1.00 86.88 187 LYS A N 1
ATOM 1620 C CA . LYS A 1 187 ? -9.417 17.885 -4.476 1.00 86.88 187 LYS A CA 1
ATOM 1621 C C . LYS A 1 187 ? -10.171 16.806 -5.258 1.00 86.88 187 LYS A C 1
ATOM 1623 O O . LYS A 1 187 ? -9.843 16.552 -6.416 1.00 86.88 187 LYS A O 1
ATOM 1628 N N . TYR A 1 188 ? -11.143 16.141 -4.631 1.00 86.88 188 TYR A N 1
ATOM 1629 C CA . TYR A 1 188 ? -11.797 14.957 -5.190 1.00 86.88 188 TYR A CA 1
ATOM 1630 C C . TYR A 1 188 ? -12.418 15.239 -6.557 1.00 86.88 188 TYR A C 1
ATOM 1632 O O . TYR A 1 188 ? -12.115 14.535 -7.512 1.00 86.88 188 TYR A O 1
ATOM 1640 N N . CYS A 1 189 ? -13.205 16.306 -6.686 1.00 86.12 189 CYS A N 1
ATOM 1641 C CA . CYS A 1 189 ? -13.935 16.576 -7.926 1.00 86.12 189 CYS A CA 1
ATOM 1642 C C . CYS A 1 189 ? -13.046 16.895 -9.126 1.00 86.12 189 CYS A C 1
ATOM 1644 O O . CYS A 1 189 ? -13.421 16.602 -10.251 1.00 86.12 189 CYS A O 1
ATOM 1646 N N . GLU A 1 190 ? -11.859 17.448 -8.893 1.00 85.75 190 GLU A N 1
ATOM 1647 C CA . GLU A 1 190 ? -10.911 17.767 -9.962 1.00 85.75 190 GLU A CA 1
ATOM 1648 C C . GLU A 1 190 ? -10.066 16.557 -10.377 1.00 85.75 190 GLU A C 1
ATOM 1650 O O . GLU A 1 190 ? -9.495 16.538 -11.464 1.00 85.75 190 GLU A O 1
ATOM 1655 N N . LYS A 1 191 ? -9.907 15.572 -9.484 1.00 85.38 191 LYS A N 1
ATOM 1656 C CA . LYS A 1 191 ? -8.855 14.550 -9.602 1.00 85.38 191 LYS A CA 1
ATOM 1657 C C . LYS A 1 191 ? -9.353 13.116 -9.472 1.00 85.38 191 LYS A C 1
ATOM 1659 O O . LYS A 1 191 ? -8.522 12.206 -9.498 1.00 85.38 191 LYS A O 1
ATOM 1664 N N . LYS A 1 192 ? -10.665 12.914 -9.337 1.00 82.88 192 LYS A N 1
ATOM 1665 C CA . LYS A 1 192 ? -11.305 11.622 -9.071 1.00 82.88 192 LYS A CA 1
ATOM 1666 C C . LYS A 1 192 ? -10.742 10.502 -9.950 1.00 82.88 192 LYS A C 1
ATOM 1668 O O . LYS A 1 192 ? -10.218 9.525 -9.419 1.00 82.88 192 LYS A O 1
ATOM 1673 N N . ASP A 1 193 ? -10.750 10.696 -11.266 1.00 85.50 193 ASP A N 1
ATOM 1674 C CA . ASP A 1 193 ? -10.375 9.672 -12.252 1.00 85.50 193 ASP A CA 1
ATOM 1675 C C . ASP A 1 193 ? -8.926 9.176 -12.100 1.00 85.50 193 ASP A C 1
ATOM 1677 O O . ASP A 1 193 ? -8.578 8.084 -12.540 1.00 85.50 193 ASP A O 1
ATOM 1681 N N . SER A 1 194 ? -8.055 9.952 -11.444 1.00 87.00 194 SER A N 1
ATOM 1682 C CA . SER A 1 194 ? -6.650 9.573 -11.262 1.00 87.00 194 SER A CA 1
ATOM 1683 C C . SER A 1 194 ? -6.411 8.547 -10.145 1.00 87.00 194 SER A C 1
ATOM 1685 O O . SER A 1 194 ? -5.373 7.878 -10.143 1.00 87.00 194 SER A O 1
ATOM 1687 N N . TYR A 1 195 ? -7.343 8.391 -9.199 1.00 89.19 195 TYR A N 1
ATOM 1688 C CA . TYR A 1 195 ? -7.182 7.510 -8.031 1.00 89.19 195 TYR A CA 1
ATOM 1689 C C . TYR A 1 195 ? -8.488 6.859 -7.541 1.00 89.19 195 TYR A C 1
ATOM 1691 O O . TYR A 1 195 ? -8.551 6.399 -6.402 1.00 89.19 195 TYR A O 1
ATOM 1699 N N . GLU A 1 196 ? -9.536 6.818 -8.369 1.00 90.56 196 GLU A N 1
ATOM 1700 C CA . GLU A 1 196 ? -10.863 6.312 -7.982 1.00 90.56 196 GLU A CA 1
ATOM 1701 C C . GLU A 1 196 ? -10.812 4.894 -7.396 1.00 90.56 196 GLU A C 1
ATOM 1703 O O . GLU A 1 196 ? -11.366 4.648 -6.326 1.00 90.56 196 GLU A O 1
ATOM 1708 N N . THR A 1 197 ? -10.090 3.974 -8.040 1.00 91.88 197 THR A N 1
ATOM 1709 C CA . THR A 1 197 ? -9.983 2.580 -7.586 1.00 91.88 197 THR A CA 1
ATOM 1710 C C . THR A 1 197 ? -9.314 2.458 -6.212 1.00 91.88 197 THR A C 1
ATOM 1712 O O . THR A 1 197 ? -9.788 1.714 -5.345 1.00 91.88 197 THR A O 1
ATOM 1715 N N . GLU A 1 198 ? -8.224 3.196 -5.980 1.00 95.19 198 GLU A N 1
ATOM 1716 C CA . GLU A 1 198 ? -7.548 3.232 -4.680 1.00 95.19 198 GLU A CA 1
ATOM 1717 C C . GLU A 1 198 ? -8.433 3.874 -3.614 1.00 95.19 198 GLU A C 1
ATOM 1719 O O . GLU A 1 198 ? -8.469 3.399 -2.481 1.00 95.19 198 GLU A O 1
ATOM 1724 N N . LEU A 1 199 ? -9.189 4.914 -3.973 1.00 95.75 199 LEU A N 1
ATOM 1725 C CA . LEU A 1 199 ? -10.101 5.581 -3.055 1.00 95.75 199 LEU A CA 1
ATOM 1726 C C . LEU A 1 199 ? -11.252 4.671 -2.619 1.00 95.75 199 LEU A C 1
ATOM 1728 O O . LEU A 1 199 ? -11.561 4.607 -1.431 1.00 95.75 199 LEU A O 1
ATOM 1732 N N . GLN A 1 200 ? -11.860 3.937 -3.548 1.00 95.44 200 GLN A N 1
ATOM 1733 C CA . GLN A 1 200 ? -12.919 2.979 -3.229 1.00 95.44 200 GLN A CA 1
ATOM 1734 C C . GLN A 1 200 ? -12.417 1.889 -2.278 1.00 95.44 200 GLN A C 1
ATOM 1736 O O . GLN A 1 200 ? -13.066 1.581 -1.276 1.00 95.44 200 GLN A O 1
ATOM 1741 N N . SER A 1 201 ? -11.228 1.347 -2.552 1.00 96.25 201 SER A N 1
ATOM 1742 C CA . SER A 1 201 ? -10.599 0.337 -1.694 1.00 96.25 201 SER A CA 1
ATOM 1743 C C . SER A 1 201 ? -10.238 0.901 -0.318 1.00 96.25 201 SER A C 1
ATOM 1745 O O . SER A 1 201 ? -10.457 0.244 0.699 1.00 96.25 201 SER A O 1
ATOM 1747 N N . PHE A 1 202 ? -9.741 2.137 -0.266 1.00 98.06 202 PHE A N 1
ATOM 1748 C CA . PHE A 1 202 ? -9.458 2.848 0.976 1.00 98.06 202 PHE A CA 1
ATOM 1749 C C . PHE A 1 202 ? -10.720 3.063 1.817 1.00 98.06 202 PHE A C 1
ATOM 1751 O O . PHE A 1 202 ? -10.725 2.687 2.984 1.00 98.06 202 PHE A O 1
ATOM 1758 N N . ILE A 1 203 ? -11.797 3.606 1.237 1.00 97.44 203 ILE A N 1
ATOM 1759 C CA . ILE A 1 203 ? -13.057 3.858 1.954 1.00 97.44 203 ILE A CA 1
ATOM 1760 C C . ILE A 1 203 ? -13.632 2.552 2.507 1.00 97.44 203 ILE A C 1
ATOM 1762 O O . ILE A 1 203 ? -14.029 2.505 3.673 1.00 97.44 203 ILE A O 1
ATOM 1766 N N . ARG A 1 204 ? -13.654 1.490 1.691 1.00 97.81 204 ARG A N 1
ATOM 1767 C CA . ARG A 1 204 ? -14.134 0.169 2.112 1.00 97.81 204 ARG A CA 1
ATOM 1768 C C . ARG A 1 204 ? -13.325 -0.358 3.294 1.00 97.81 204 ARG A C 1
ATOM 1770 O O . ARG A 1 204 ? -13.901 -0.611 4.348 1.00 97.81 204 ARG A O 1
ATOM 1777 N N . ASN A 1 205 ? -12.003 -0.460 3.144 1.00 98.25 205 ASN A N 1
ATOM 1778 C CA . ASN A 1 205 ? -11.142 -1.006 4.194 1.00 98.25 205 ASN A CA 1
ATOM 1779 C C . ASN A 1 205 ? -11.181 -0.137 5.456 1.00 98.25 205 ASN A C 1
ATOM 1781 O O . ASN A 1 205 ? -11.204 -0.669 6.556 1.00 98.25 205 ASN A O 1
ATOM 1785 N N . PHE A 1 206 ? -11.258 1.188 5.323 1.00 98.31 206 PHE A N 1
ATOM 1786 C CA . PHE A 1 206 ? -11.403 2.083 6.467 1.00 98.31 206 PHE A CA 1
ATOM 1787 C C . PHE A 1 206 ? -12.683 1.812 7.257 1.00 98.31 206 PHE A C 1
ATOM 1789 O O . PHE A 1 206 ? -12.623 1.634 8.473 1.00 98.31 206 PHE A O 1
ATOM 1796 N N . ASN A 1 207 ? -13.834 1.785 6.580 1.00 97.69 207 ASN A N 1
ATOM 1797 C CA . ASN A 1 207 ? -15.120 1.606 7.247 1.00 97.69 207 ASN A CA 1
ATOM 1798 C C . ASN A 1 207 ? -15.205 0.223 7.907 1.00 97.69 207 ASN A C 1
ATOM 1800 O O . ASN A 1 207 ? -15.549 0.138 9.084 1.00 97.69 207 ASN A O 1
ATOM 1804 N N . GLU A 1 208 ? -14.805 -0.833 7.191 1.00 97.81 208 GLU A N 1
ATOM 1805 C CA . GLU A 1 208 ? -14.775 -2.198 7.726 1.00 97.81 208 GLU A CA 1
ATOM 1806 C C . GLU A 1 208 ? -13.839 -2.326 8.933 1.00 97.81 208 GLU A C 1
ATOM 1808 O O . GLU A 1 208 ? -14.218 -2.900 9.953 1.00 97.81 208 GLU A O 1
ATOM 1813 N N . THR A 1 209 ? -12.622 -1.782 8.846 1.00 98.06 209 THR A N 1
ATOM 1814 C CA . THR A 1 209 ? -11.648 -1.860 9.940 1.00 98.06 209 THR A CA 1
ATOM 1815 C C . THR A 1 209 ? -12.105 -1.042 11.142 1.00 98.06 209 THR A C 1
ATOM 1817 O O . THR A 1 209 ? -12.002 -1.521 12.267 1.00 98.06 209 THR A O 1
ATOM 1820 N N . LYS A 1 210 ? -12.668 0.156 10.943 1.00 96.88 210 LYS A N 1
ATOM 1821 C CA . LYS A 1 210 ? -13.212 0.965 12.042 1.00 96.88 210 LYS A CA 1
ATOM 1822 C C . LYS A 1 210 ? -14.307 0.212 12.800 1.00 96.88 210 LYS A C 1
ATOM 1824 O O . LYS A 1 210 ? -14.226 0.101 14.021 1.00 96.88 210 LYS A O 1
ATOM 1829 N N . GLU A 1 211 ? -15.311 -0.297 12.086 1.00 96.75 211 GLU A N 1
ATOM 1830 C CA . GLU A 1 211 ? -16.420 -1.043 12.692 1.00 96.75 211 GLU A CA 1
ATOM 1831 C C . GLU A 1 211 ? -15.923 -2.300 13.409 1.00 96.75 211 GLU A C 1
ATOM 1833 O O . GLU A 1 211 ? -16.351 -2.594 14.526 1.00 96.75 211 GLU A O 1
ATOM 1838 N N . PHE A 1 212 ? -14.972 -3.012 12.801 1.00 97.62 212 PHE A N 1
ATOM 1839 C CA . PHE A 1 212 ? -14.352 -4.184 13.401 1.00 97.62 212 PHE A CA 1
ATOM 1840 C C . PHE A 1 212 ? -13.627 -3.851 14.714 1.00 97.62 212 PHE A C 1
ATOM 1842 O O . PHE A 1 212 ? -13.824 -4.547 15.712 1.00 97.62 212 PHE A O 1
ATOM 1849 N N . LEU A 1 213 ? -12.809 -2.796 14.743 1.00 96.69 213 LEU A N 1
ATOM 1850 C CA . LEU A 1 213 ? -12.060 -2.395 15.938 1.00 96.69 213 LEU A CA 1
ATOM 1851 C C . LEU A 1 213 ? -13.005 -1.960 17.068 1.00 96.69 213 LEU A C 1
ATOM 1853 O O . LEU A 1 213 ? -12.859 -2.423 18.200 1.00 96.69 213 LEU A O 1
ATOM 1857 N N . GLU A 1 214 ? -14.019 -1.146 16.761 1.00 95.12 214 GLU A N 1
ATOM 1858 C CA . GLU A 1 214 ? -15.039 -0.729 17.735 1.00 95.12 214 GLU A CA 1
ATOM 1859 C C . GLU A 1 214 ? -15.830 -1.933 18.274 1.00 95.12 214 GLU A C 1
ATOM 1861 O O . GLU A 1 214 ? -16.068 -2.030 19.479 1.00 95.12 214 GLU A O 1
ATOM 1866 N N . GLY A 1 215 ? -16.168 -2.896 17.409 1.00 95.44 215 GLY A N 1
ATOM 1867 C CA . GLY A 1 215 ? -16.815 -4.151 17.798 1.00 95.44 215 GLY A CA 1
ATOM 1868 C C . GLY A 1 215 ? -15.956 -5.044 18.702 1.00 95.44 215 GLY A C 1
ATOM 1869 O O . GLY A 1 215 ? -16.501 -5.804 19.501 1.00 95.44 215 GLY A O 1
ATOM 1870 N N . ASN A 1 216 ? -14.627 -4.923 18.630 1.00 95.62 216 ASN A N 1
ATOM 1871 C CA . ASN A 1 216 ? -13.679 -5.599 19.524 1.00 95.62 216 ASN A CA 1
ATOM 1872 C C . ASN A 1 216 ? -13.314 -4.758 20.764 1.00 95.62 216 ASN A C 1
ATOM 1874 O O . ASN A 1 216 ? -12.427 -5.135 21.526 1.00 95.62 216 ASN A O 1
ATOM 1878 N N . GLY A 1 217 ? -14.010 -3.642 21.006 1.00 91.56 217 GLY A N 1
ATOM 1879 C CA . GLY A 1 217 ? -13.839 -2.823 22.208 1.00 91.56 217 GLY A CA 1
ATOM 1880 C C . GLY A 1 217 ? -12.695 -1.810 22.142 1.00 91.56 217 GLY A C 1
ATOM 1881 O O . GLY A 1 217 ? -12.388 -1.187 23.158 1.00 91.56 217 GLY A O 1
ATOM 1882 N N . ILE A 1 218 ? -12.082 -1.601 20.972 1.00 92.31 218 ILE A N 1
ATOM 1883 C CA . ILE A 1 218 ? -11.100 -0.530 20.788 1.00 92.31 218 ILE A CA 1
ATOM 1884 C C . ILE A 1 218 ? -11.835 0.797 20.666 1.00 92.31 218 ILE A C 1
ATOM 1886 O O . ILE A 1 218 ? -12.619 1.027 19.745 1.00 92.31 218 ILE A O 1
ATOM 1890 N N . GLN A 1 219 ? -11.544 1.701 21.596 1.00 91.19 219 GLN A N 1
ATOM 1891 C CA . GLN A 1 219 ? -12.068 3.053 21.546 1.00 91.19 219 GLN A CA 1
ATOM 1892 C C . GLN A 1 219 ? -11.200 3.922 20.633 1.00 91.19 219 GLN A C 1
ATOM 1894 O O . GLN A 1 219 ? -10.042 4.199 20.934 1.00 91.19 219 GLN A O 1
ATOM 1899 N N . ILE A 1 220 ? -11.788 4.396 19.537 1.00 92.94 220 ILE A N 1
ATOM 1900 C CA . ILE A 1 220 ? -11.137 5.335 18.622 1.00 92.94 220 ILE A CA 1
ATOM 1901 C C . ILE A 1 220 ? -11.174 6.751 19.213 1.00 92.94 220 ILE A C 1
ATOM 1903 O O . ILE A 1 220 ? -12.246 7.281 19.524 1.00 92.94 220 ILE A O 1
ATOM 1907 N N . ILE A 1 221 ? -10.002 7.370 19.369 1.00 92.00 221 ILE A N 1
ATOM 1908 C CA . ILE A 1 221 ? -9.826 8.679 20.009 1.00 92.00 221 ILE A CA 1
ATOM 1909 C C . ILE A 1 221 ? -8.946 9.582 19.124 1.00 92.00 221 ILE A C 1
ATOM 1911 O O . ILE A 1 221 ? -7.803 9.216 18.851 1.00 92.00 221 ILE A O 1
ATOM 1915 N N . PRO A 1 222 ? -9.421 10.781 18.730 1.00 92.19 222 PRO A N 1
ATOM 1916 C CA . PRO A 1 222 ? -10.767 11.314 18.960 1.00 92.19 222 PRO A CA 1
ATOM 1917 C C . PRO A 1 222 ? -11.873 10.511 18.237 1.00 92.19 222 PRO A C 1
ATOM 1919 O O . PRO A 1 222 ? -11.617 9.928 17.183 1.00 92.19 222 PRO A O 1
ATOM 1922 N N . PRO A 1 223 ? -13.118 10.494 18.756 1.00 90.75 223 PRO A N 1
ATOM 1923 C CA . PRO A 1 223 ? -14.203 9.730 18.143 1.00 90.75 223 PRO A CA 1
ATOM 1924 C C . PRO A 1 223 ? -14.527 10.185 16.716 1.00 90.75 223 PRO A C 1
ATOM 1926 O O . PRO A 1 223 ? -14.840 11.355 16.476 1.00 90.75 223 PRO A O 1
ATOM 1929 N N . ILE A 1 224 ? -14.550 9.238 15.778 1.00 91.06 224 ILE A N 1
ATOM 1930 C CA . ILE A 1 224 ? -14.931 9.479 14.383 1.00 91.06 224 ILE A CA 1
ATOM 1931 C C . ILE A 1 224 ? -16.406 9.116 14.213 1.00 91.06 224 ILE A C 1
ATOM 1933 O O . ILE A 1 224 ? -16.783 7.949 14.139 1.00 91.06 224 ILE A O 1
ATOM 1937 N N . LYS A 1 225 ? -17.263 10.140 14.169 1.00 82.06 225 LYS A N 1
ATOM 1938 C CA . LYS A 1 225 ? -18.726 9.962 14.177 1.00 82.06 225 LYS A CA 1
ATOM 1939 C C . LYS A 1 225 ? -19.312 9.4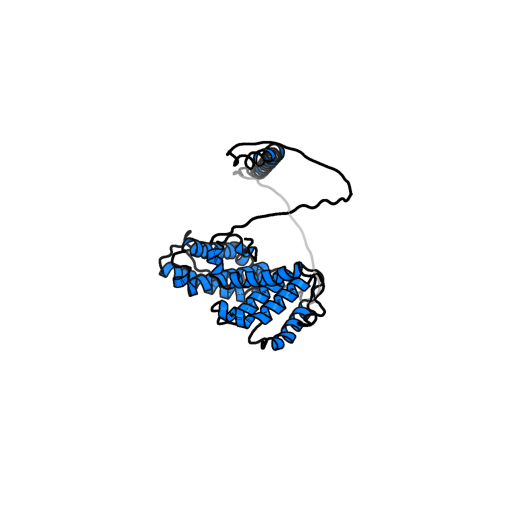59 12.859 1.00 82.06 225 LYS A C 1
ATOM 1941 O O . LYS A 1 225 ? -20.404 8.904 12.867 1.00 82.06 225 LYS A O 1
ATOM 1946 N N . LYS A 1 226 ? -18.655 9.728 11.730 1.00 85.12 226 LYS A N 1
ATOM 1947 C CA . LYS A 1 226 ? -19.165 9.397 10.395 1.00 85.12 226 LYS A CA 1
ATOM 1948 C C . LYS A 1 226 ? -18.200 8.456 9.698 1.00 85.12 226 LYS A C 1
ATOM 1950 O O . LYS A 1 226 ? -16.996 8.698 9.723 1.00 85.12 226 LYS A O 1
ATOM 1955 N N . LEU A 1 227 ? -18.755 7.429 9.063 1.00 85.56 227 LEU A N 1
ATOM 1956 C CA . LEU A 1 227 ? -18.036 6.629 8.083 1.00 85.56 227 LEU A CA 1
ATOM 1957 C C . LEU A 1 227 ? -17.578 7.519 6.928 1.00 85.56 227 LEU A C 1
ATOM 1959 O O . LEU A 1 227 ? -18.209 8.539 6.623 1.00 85.56 227 LEU A O 1
ATOM 1963 N N . LEU A 1 228 ? -16.472 7.135 6.303 1.00 90.81 228 LEU A N 1
ATOM 1964 C CA . LEU A 1 228 ? -16.011 7.823 5.112 1.00 90.81 228 LEU A CA 1
ATOM 1965 C C . LEU A 1 228 ? -16.928 7.462 3.948 1.00 90.81 228 LEU A C 1
ATOM 1967 O O . LEU A 1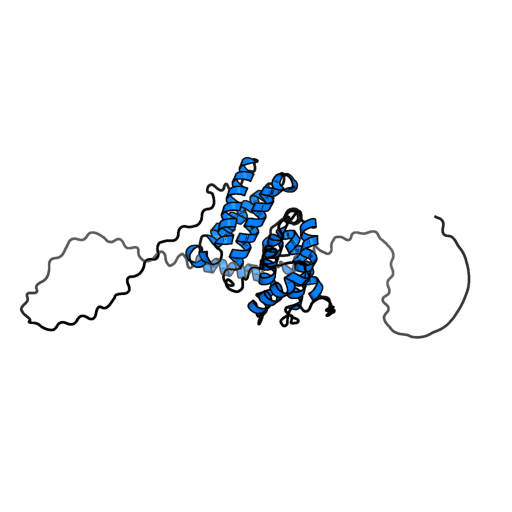 228 ? -17.323 6.311 3.768 1.00 90.81 228 LEU A O 1
ATOM 1971 N N . THR A 1 229 ? -17.266 8.474 3.163 1.00 89.44 229 THR A N 1
ATOM 1972 C CA . THR A 1 229 ? -18.059 8.346 1.942 1.00 89.44 229 THR A CA 1
ATOM 1973 C C . THR A 1 229 ? -17.370 9.122 0.842 1.00 89.44 229 THR A C 1
ATOM 1975 O O . THR A 1 229 ? -16.701 10.123 1.126 1.00 89.44 229 THR A O 1
ATOM 1978 N N . GLU A 1 230 ? -17.577 8.705 -0.404 1.00 87.44 230 GLU A N 1
ATOM 1979 C CA . GLU A 1 230 ? -17.134 9.490 -1.551 1.00 87.44 230 GLU A CA 1
ATOM 1980 C C . GLU A 1 230 ? -17.744 10.904 -1.500 1.00 87.44 230 GLU A C 1
ATOM 1982 O O . GLU A 1 230 ? -18.923 11.054 -1.147 1.00 87.44 230 GLU A O 1
ATOM 1987 N N . PRO A 1 231 ? -16.968 11.959 -1.800 1.00 85.38 231 PRO A N 1
ATOM 1988 C CA . PRO A 1 231 ? -17.504 13.310 -1.868 1.00 85.38 231 PRO A CA 1
ATOM 1989 C C . PRO A 1 231 ? -18.489 13.455 -3.033 1.00 85.38 231 PRO A C 1
ATOM 1991 O O . PRO A 1 231 ? -18.341 12.839 -4.083 1.00 85.38 231 PRO A O 1
ATOM 1994 N N . THR A 1 232 ? -19.500 14.304 -2.868 1.00 85.38 232 THR A N 1
ATOM 1995 C CA . THR A 1 232 ? -20.413 14.657 -3.962 1.00 85.38 232 THR A CA 1
ATOM 1996 C C . THR A 1 232 ? -19.847 15.842 -4.729 1.00 85.38 232 THR A C 1
ATOM 1998 O O . THR A 1 232 ? -19.492 16.850 -4.116 1.00 85.38 232 THR A O 1
ATOM 2001 N N . CYS A 1 233 ? -19.795 15.741 -6.055 1.00 85.44 233 CYS A N 1
ATOM 2002 C CA . CYS A 1 233 ? -19.378 16.849 -6.904 1.00 85.44 233 CYS A CA 1
ATOM 2003 C C . CYS A 1 233 ? -20.578 17.669 -7.371 1.00 85.44 233 CYS A C 1
ATOM 2005 O O . CYS A 1 233 ? -21.611 17.087 -7.717 1.00 85.44 233 CYS A O 1
ATOM 2007 N N . PRO A 1 234 ? -20.480 19.010 -7.364 1.00 82.88 234 PRO A N 1
ATOM 2008 C CA . PRO A 1 234 ? -21.513 19.848 -7.948 1.00 82.88 234 PRO A CA 1
ATOM 2009 C C . PRO A 1 234 ? -21.662 19.507 -9.434 1.00 82.88 234 PRO A C 1
ATOM 2011 O O . PRO A 1 234 ? -20.679 19.201 -10.108 1.00 82.88 234 PRO A O 1
ATOM 2014 N N . ALA A 1 235 ? -22.896 19.549 -9.939 1.00 77.12 235 ALA A N 1
ATOM 2015 C CA . ALA A 1 235 ? -23.139 19.383 -11.365 1.00 77.12 235 ALA A CA 1
ATOM 2016 C C . ALA A 1 235 ? -22.401 20.488 -12.131 1.00 77.12 235 ALA A C 1
ATOM 2018 O O . ALA A 1 235 ? -22.500 21.659 -11.759 1.00 77.12 235 ALA A O 1
ATOM 2019 N N . GLU A 1 236 ? -21.675 20.119 -13.187 1.00 68.75 236 GLU A N 1
ATOM 2020 C CA . GLU A 1 236 ? -21.039 21.091 -14.072 1.00 68.75 236 GLU A CA 1
ATOM 2021 C C . GLU A 1 236 ? -22.106 22.048 -14.609 1.00 68.75 236 GLU A C 1
ATOM 2023 O O . GLU A 1 236 ? -23.011 21.655 -15.354 1.00 68.75 236 GLU A O 1
ATOM 2028 N N . THR A 1 237 ? -22.015 23.323 -14.234 1.00 50.94 237 THR A N 1
ATOM 2029 C CA . THR A 1 237 ? -22.755 24.387 -14.901 1.00 50.94 237 THR A CA 1
ATOM 2030 C C . THR A 1 237 ? -22.219 24.467 -16.322 1.00 50.94 237 THR A C 1
ATOM 2032 O O . THR A 1 237 ? -21.197 25.095 -16.592 1.00 50.94 237 THR A O 1
ATOM 2035 N N . ARG A 1 238 ? -22.909 23.803 -17.254 1.00 47.62 238 ARG A N 1
ATOM 2036 C CA . ARG A 1 238 ? -22.749 24.065 -18.681 1.00 47.62 238 ARG A CA 1
ATOM 2037 C C . ARG A 1 238 ? -23.182 25.505 -18.904 1.00 47.62 238 ARG A C 1
ATOM 2039 O O . ARG A 1 238 ? -24.368 25.778 -19.068 1.00 47.62 238 ARG A O 1
ATOM 2046 N N . ASN A 1 239 ? -22.227 26.427 -18.855 1.00 43.91 239 ASN A N 1
ATOM 2047 C CA . ASN A 1 239 ? -22.431 27.762 -19.385 1.00 43.91 239 ASN A CA 1
ATOM 2048 C C . ASN A 1 239 ? -22.865 27.564 -20.835 1.00 43.91 239 ASN A C 1
ATOM 2050 O O . ASN A 1 239 ? -22.111 27.013 -21.640 1.00 43.91 239 ASN A O 1
ATOM 2054 N N . ALA A 1 240 ? -24.117 27.911 -21.124 1.00 42.50 240 ALA A N 1
ATOM 2055 C CA . ALA A 1 240 ? -24.625 27.970 -22.476 1.00 42.50 240 ALA A CA 1
ATOM 2056 C C . ALA A 1 240 ? -23.696 28.912 -23.244 1.00 42.50 240 ALA A C 1
ATOM 2058 O O . ALA A 1 240 ? -23.693 30.116 -23.010 1.00 42.50 240 ALA A O 1
ATOM 2059 N N . LEU A 1 241 ? -22.840 28.341 -24.088 1.00 44.97 241 LEU A N 1
ATOM 2060 C CA . LEU A 1 241 ? -22.155 29.099 -25.115 1.00 44.97 241 LEU A CA 1
ATOM 2061 C C . LEU A 1 241 ? -23.253 29.678 -25.997 1.00 44.97 241 LEU A C 1
ATOM 2063 O O . LEU A 1 241 ? -23.993 28.927 -26.641 1.00 44.97 241 LEU A O 1
ATOM 2067 N N . ASP A 1 242 ? -23.371 31.002 -25.947 1.00 41.09 242 ASP A N 1
ATOM 2068 C CA . ASP A 1 242 ? -24.196 31.803 -26.831 1.00 41.09 242 ASP A CA 1
ATOM 2069 C C . ASP A 1 242 ? -24.001 31.310 -28.263 1.00 41.09 242 ASP A C 1
ATOM 2071 O O . ASP A 1 242 ? -22.973 31.520 -28.907 1.00 41.09 242 ASP A O 1
ATOM 2075 N N . THR A 1 243 ? -25.008 30.598 -28.757 1.00 37.44 243 THR A N 1
ATOM 2076 C CA . THR A 1 243 ? -25.141 30.359 -30.182 1.00 37.44 243 THR A CA 1
ATOM 2077 C C . THR A 1 243 ? -25.660 31.668 -30.755 1.00 37.44 243 THR A C 1
ATOM 2079 O O . THR A 1 243 ? -26.866 31.915 -30.759 1.00 37.44 243 THR A O 1
ATOM 2082 N N . GLU A 1 244 ? -24.745 32.525 -31.212 1.00 36.38 244 GLU A N 1
ATOM 2083 C CA . GLU A 1 244 ? -25.062 33.584 -32.167 1.00 36.38 244 GLU A CA 1
ATOM 2084 C C . GLU A 1 244 ? -25.653 32.929 -33.423 1.00 36.38 244 GLU A C 1
ATOM 2086 O O . GLU A 1 244 ? -24.967 32.569 -34.380 1.00 36.38 244 GLU A O 1
ATOM 2091 N N . SER A 1 245 ? -26.972 32.757 -33.419 1.00 33.72 245 SER A N 1
ATOM 2092 C CA . SER A 1 245 ? -27.739 32.531 -34.631 1.00 33.72 245 SER A CA 1
ATOM 2093 C C . SER A 1 245 ? -27.774 33.846 -35.402 1.00 33.72 245 SER A C 1
ATOM 2095 O O . SER A 1 245 ? -28.665 34.675 -35.215 1.00 33.72 245 SER A O 1
ATOM 2097 N N . SER A 1 246 ? -26.801 34.022 -36.295 1.00 38.53 246 SER A N 1
ATOM 2098 C CA . SER A 1 246 ? -26.885 34.975 -37.400 1.00 38.53 246 SER A CA 1
ATOM 2099 C C . SER A 1 246 ? -28.137 34.679 -38.231 1.00 38.53 246 SER A C 1
ATOM 2101 O O . SER A 1 246 ? -28.173 33.742 -39.025 1.00 38.53 246 SER A O 1
ATOM 2103 N N . GLY A 1 247 ? -29.178 35.483 -38.024 1.00 30.66 247 GLY A N 1
ATOM 2104 C CA . GLY A 1 247 ? -30.459 35.413 -38.718 1.00 30.66 247 GLY A CA 1
ATOM 2105 C C . GLY A 1 247 ? -30.943 36.816 -39.055 1.00 30.66 247 GLY A C 1
ATOM 2106 O O . GLY A 1 247 ? -31.590 37.484 -38.261 1.00 30.66 247 GLY A O 1
ATOM 2107 N N . HIS A 1 248 ? -30.551 37.255 -40.240 1.00 32.19 248 HIS A N 1
ATOM 2108 C CA . HIS A 1 248 ? -30.769 38.550 -40.872 1.00 32.19 248 HIS A CA 1
ATOM 2109 C C . HIS A 1 248 ? -32.257 38.948 -40.985 1.00 32.19 248 HIS A C 1
ATOM 2111 O O . HIS A 1 248 ? -33.043 38.168 -41.518 1.00 32.19 248 HIS A O 1
ATOM 2117 N N . SER A 1 249 ? -32.629 40.176 -40.586 1.00 31.89 249 SER A N 1
ATOM 2118 C CA . SER A 1 249 ? -33.692 40.983 -41.229 1.00 31.89 249 SER A CA 1
ATOM 2119 C C . SER A 1 249 ? -33.689 42.448 -40.755 1.00 31.89 249 SER A C 1
ATOM 2121 O O . SER A 1 249 ? -34.187 42.786 -39.690 1.00 31.89 249 SER A O 1
ATOM 2123 N N . HIS A 1 250 ? -33.077 43.292 -41.590 1.00 35.25 250 HIS A N 1
ATOM 2124 C CA . HIS A 1 250 ? -33.520 44.615 -42.053 1.00 35.25 250 HIS A CA 1
ATOM 2125 C C . HIS A 1 250 ? -34.270 45.607 -41.118 1.00 35.25 250 HIS A C 1
ATOM 2127 O O . HIS A 1 250 ? -35.466 45.480 -40.891 1.00 35.25 250 HIS A O 1
ATOM 2133 N N . SER A 1 251 ? -33.548 46.674 -40.716 1.00 29.83 251 SER A N 1
ATOM 2134 C CA . SER A 1 251 ? -33.736 48.111 -41.087 1.00 29.83 251 SER A CA 1
ATOM 2135 C C . SER A 1 251 ? -35.163 48.695 -41.246 1.00 29.83 251 SER A C 1
ATOM 2137 O O . SER A 1 251 ? -35.926 48.137 -42.021 1.00 29.83 251 SER A O 1
ATOM 2139 N N . THR A 1 252 ? -35.598 49.881 -40.767 1.00 33.88 252 THR A N 1
ATOM 2140 C CA . THR A 1 252 ? -35.097 51.025 -39.948 1.00 33.88 252 THR A CA 1
ATOM 2141 C C . THR A 1 252 ? -36.338 51.972 -39.662 1.00 33.88 252 THR A C 1
ATOM 2143 O O . THR A 1 252 ? -37.446 51.446 -39.702 1.00 33.88 252 THR A O 1
ATOM 2146 N N . PRO A 1 253 ? -36.285 53.308 -39.366 1.00 47.03 253 PRO A N 1
ATOM 2147 C CA . PRO A 1 253 ? -36.816 53.926 -38.125 1.00 47.03 253 PRO A CA 1
ATOM 2148 C C . PRO A 1 253 ? -37.778 55.146 -38.328 1.00 47.03 253 PRO A C 1
ATOM 2150 O O . PRO A 1 253 ? -38.110 55.471 -39.461 1.00 47.03 253 PRO A O 1
ATOM 2153 N N . GLN A 1 254 ? -38.146 55.865 -37.245 1.00 30.33 254 GLN A N 1
ATOM 2154 C CA . GLN A 1 254 ? -38.282 57.354 -37.096 1.00 30.33 254 GLN A CA 1
ATOM 2155 C C . GLN A 1 254 ? -38.983 57.667 -35.737 1.00 30.33 254 GLN A C 1
ATOM 2157 O O . GLN A 1 254 ? -40.039 57.098 -35.494 1.00 30.33 254 GLN A O 1
ATOM 2162 N N . ILE A 1 255 ? -38.425 58.343 -34.706 1.00 31.02 255 ILE A N 1
ATOM 2163 C CA . ILE A 1 255 ? -37.868 59.720 -34.514 1.00 31.02 255 ILE A CA 1
ATOM 2164 C C . ILE A 1 255 ? -38.987 60.793 -34.599 1.00 31.02 255 ILE A C 1
ATOM 2166 O O . ILE A 1 255 ? -39.379 61.126 -35.710 1.00 31.02 255 ILE A O 1
ATOM 2170 N N . ASN A 1 256 ? -39.645 61.240 -33.503 1.00 30.84 256 ASN A N 1
ATOM 2171 C CA . ASN A 1 256 ? -39.320 62.289 -32.473 1.00 30.84 256 ASN A CA 1
ATOM 2172 C C . ASN A 1 256 ? -40.359 63.459 -32.569 1.00 30.84 256 ASN A C 1
ATOM 2174 O O . ASN A 1 256 ? -41.115 63.437 -33.539 1.00 30.84 256 ASN A O 1
ATOM 2178 N N . PRO A 1 257 ? -40.367 64.555 -31.752 1.00 46.75 257 PRO A N 1
ATOM 2179 C CA . PRO A 1 257 ? -39.838 64.856 -30.391 1.00 46.75 257 PRO A CA 1
ATOM 2180 C C . PRO A 1 257 ? -40.892 65.613 -29.493 1.00 46.75 257 PRO A C 1
ATOM 2182 O O . PRO A 1 257 ? -41.994 65.889 -29.952 1.00 46.75 257 PRO A O 1
ATOM 2185 N N . ILE A 1 258 ? -40.686 65.926 -28.200 1.00 36.91 258 ILE A N 1
ATOM 2186 C CA . ILE A 1 258 ? -40.120 67.180 -27.607 1.00 36.91 258 ILE A CA 1
ATOM 2187 C C . ILE A 1 258 ? -40.451 67.184 -26.081 1.00 36.91 258 ILE A C 1
ATOM 2189 O O . ILE A 1 258 ? -41.410 66.517 -25.693 1.00 36.91 258 ILE A O 1
ATOM 2193 N N . PRO A 1 259 ? -39.659 67.873 -25.227 1.00 40.72 259 PRO A N 1
ATOM 2194 C CA . PRO A 1 259 ? -39.397 67.555 -23.821 1.00 40.72 259 PRO A CA 1
ATOM 2195 C C . PRO A 1 259 ? -40.067 68.516 -22.825 1.00 40.72 259 PRO A C 1
ATOM 2197 O O . PRO A 1 259 ? -40.510 69.593 -23.213 1.00 40.72 259 PRO A O 1
ATOM 2200 N N . GLU A 1 260 ? -40.013 68.196 -21.529 1.00 29.20 260 GLU A N 1
ATOM 2201 C CA . GLU A 1 260 ? -40.031 69.235 -20.496 1.00 29.20 260 GLU A CA 1
ATOM 2202 C C . GLU A 1 260 ? -39.279 68.786 -19.236 1.00 29.20 260 GLU A C 1
ATOM 2204 O O . GLU A 1 260 ? -39.467 67.684 -18.724 1.00 29.20 260 GLU A O 1
ATOM 2209 N N . ASP A 1 261 ? -38.372 69.661 -18.818 1.00 31.59 261 ASP A N 1
ATOM 2210 C CA . ASP A 1 261 ? -37.469 69.602 -17.675 1.00 31.59 261 ASP A CA 1
ATOM 2211 C C . ASP A 1 261 ? -37.957 70.649 -16.665 1.00 31.59 261 ASP A C 1
ATOM 2213 O O . ASP A 1 261 ? -38.276 71.761 -17.091 1.00 31.59 261 ASP A O 1
ATOM 2217 N N . SER A 1 262 ? -38.043 70.304 -15.374 1.00 33.59 262 SER A N 1
ATOM 2218 C CA . SER A 1 262 ? -38.017 71.217 -14.211 1.00 33.59 262 SER A CA 1
ATOM 2219 C C . SER A 1 262 ? -38.097 70.418 -12.894 1.00 33.59 262 SER A C 1
ATOM 2221 O O . SER A 1 262 ? -39.173 70.022 -12.450 1.00 33.59 262 SER A O 1
ATOM 2223 N N . ASP A 1 263 ? -36.932 70.209 -12.281 1.00 31.23 263 ASP A N 1
ATOM 2224 C CA . ASP A 1 263 ? -36.668 69.940 -10.848 1.00 31.23 263 ASP A CA 1
ATOM 2225 C C . ASP A 1 263 ? -37.253 71.042 -9.909 1.00 31.23 263 ASP A C 1
ATOM 2227 O O . ASP A 1 263 ? -37.684 72.083 -10.417 1.00 31.23 263 ASP A O 1
ATOM 2231 N N . PRO A 1 264 ? -37.107 71.011 -8.556 1.00 43.84 264 PRO A N 1
ATOM 2232 C CA . PRO A 1 264 ? -36.954 69.908 -7.582 1.00 43.84 264 PRO A CA 1
ATOM 2233 C C . PRO A 1 264 ? -37.810 70.103 -6.286 1.00 43.84 264 PRO A C 1
ATOM 2235 O O . PRO A 1 264 ? -38.195 71.218 -5.941 1.00 43.84 264 PRO A O 1
ATOM 2238 N N . GLU A 1 265 ? -37.996 69.064 -5.455 1.00 32.09 265 GLU A N 1
ATOM 2239 C CA . GLU A 1 265 ? -38.367 69.227 -4.026 1.00 32.09 265 GLU A CA 1
ATOM 2240 C C . GLU A 1 265 ? -37.583 68.247 -3.119 1.00 32.09 265 GLU A C 1
ATOM 2242 O O . GLU A 1 265 ? -37.438 67.064 -3.422 1.00 32.09 265 GLU A O 1
ATOM 2247 N N . ILE A 1 266 ? -37.039 68.768 -2.010 1.00 37.38 266 ILE A N 1
ATOM 2248 C CA . ILE A 1 266 ? -36.148 68.119 -1.017 1.00 37.38 266 ILE A CA 1
ATOM 2249 C C . ILE A 1 266 ? -36.903 68.002 0.348 1.00 37.38 266 ILE A C 1
ATOM 2251 O O . ILE A 1 266 ? -37.870 68.734 0.541 1.00 37.38 266 ILE A O 1
ATOM 2255 N N . PRO A 1 267 ? -36.369 67.342 1.407 1.00 47.88 267 PRO A N 1
ATOM 2256 C CA . PRO A 1 267 ? -36.428 65.930 1.833 1.00 47.88 267 PRO A CA 1
ATOM 2257 C C . PRO A 1 267 ? -37.298 65.716 3.116 1.00 47.88 267 PRO A C 1
ATOM 2259 O O . PRO A 1 267 ? -38.007 66.624 3.546 1.00 47.88 267 PRO A O 1
ATOM 2262 N N . PRO A 1 268 ? -37.180 64.568 3.829 1.00 38.88 268 PRO A N 1
ATOM 2263 C CA . PRO A 1 268 ? -36.350 64.650 5.037 1.00 38.88 268 PRO A CA 1
ATOM 2264 C C . PRO A 1 268 ? -35.391 63.473 5.298 1.00 38.88 268 PRO A C 1
ATOM 2266 O O . PRO A 1 268 ? -35.563 62.334 4.877 1.00 38.88 268 PRO A O 1
ATOM 2269 N N . ILE A 1 269 ? -34.360 63.860 6.046 1.00 36.69 269 ILE A N 1
ATOM 2270 C CA . ILE A 1 269 ? -33.161 63.180 6.542 1.00 36.69 269 ILE A CA 1
ATOM 2271 C C . ILE A 1 269 ? -33.462 62.076 7.572 1.00 36.69 269 ILE A C 1
ATOM 2273 O O . ILE A 1 269 ? -34.333 62.243 8.422 1.00 36.69 269 ILE A O 1
ATOM 2277 N N . GLY A 1 270 ? -32.651 61.004 7.562 1.00 28.62 270 GLY A N 1
ATOM 2278 C CA . GLY A 1 270 ? -32.694 59.930 8.566 1.00 28.62 270 GLY A CA 1
ATOM 2279 C C . GLY A 1 270 ? -31.532 58.915 8.566 1.00 28.62 270 GLY A C 1
ATOM 2280 O O . GLY A 1 270 ? -31.793 57.726 8.647 1.00 28.62 270 GLY A O 1
ATOM 2281 N N . ASN A 1 271 ? -30.280 59.397 8.526 1.00 30.75 271 ASN A N 1
ATOM 2282 C CA . ASN A 1 271 ? -29.035 58.782 9.048 1.00 30.75 271 ASN A CA 1
ATOM 2283 C C . ASN A 1 271 ? -28.388 57.528 8.376 1.00 30.75 271 ASN A C 1
ATOM 2285 O O . ASN A 1 271 ? -28.793 56.401 8.659 1.00 30.75 271 ASN A O 1
ATOM 2289 N N . PRO A 1 272 ? -27.256 57.675 7.649 1.00 37.47 272 PRO A N 1
ATOM 2290 C CA . PRO A 1 272 ? -26.250 56.627 7.492 1.00 37.47 272 PRO A CA 1
ATOM 2291 C C . PRO A 1 272 ? -25.113 56.841 8.505 1.00 37.47 272 PRO A C 1
ATOM 2293 O O . PRO A 1 272 ? -24.313 57.767 8.383 1.00 37.47 272 PRO A O 1
ATOM 2296 N N . ASN A 1 273 ? -25.027 55.974 9.514 1.00 37.59 273 ASN A N 1
ATOM 2297 C CA . ASN A 1 273 ? -23.849 55.931 10.375 1.00 37.59 273 ASN A CA 1
ATOM 2298 C C . ASN A 1 273 ? -22.677 55.289 9.619 1.00 37.59 273 ASN A C 1
ATOM 2300 O O . ASN A 1 273 ? -22.767 54.172 9.110 1.00 37.59 273 ASN A O 1
ATOM 2304 N N . ASN A 1 274 ? -21.587 56.047 9.588 1.00 41.16 274 ASN A N 1
ATOM 2305 C CA . ASN A 1 274 ? -20.279 55.747 9.026 1.00 41.16 274 ASN A CA 1
ATOM 2306 C C . ASN A 1 274 ? -19.658 54.465 9.601 1.00 41.16 274 ASN A C 1
ATOM 2308 O O . ASN A 1 274 ? -19.762 54.204 10.799 1.00 41.16 274 ASN A O 1
ATOM 2312 N N . GLY A 1 275 ? -18.930 53.724 8.763 1.00 36.31 275 GLY A N 1
ATOM 2313 C CA . GLY A 1 275 ? -18.113 52.599 9.221 1.00 36.31 275 GLY A CA 1
ATOM 2314 C C . GLY A 1 275 ? -17.401 51.800 8.130 1.00 36.31 275 GLY A C 1
ATOM 2315 O O . GLY A 1 275 ? -17.135 50.622 8.339 1.00 36.31 275 GLY A O 1
ATOM 2316 N N . ALA A 1 276 ? -17.104 52.397 6.973 1.00 45.62 276 ALA A N 1
ATOM 2317 C CA . ALA A 1 276 ? -15.945 51.953 6.205 1.00 45.62 276 ALA A CA 1
ATOM 2318 C C . ALA A 1 276 ? -14.700 52.567 6.866 1.00 45.62 276 ALA A C 1
ATOM 2320 O O . ALA A 1 276 ? -14.777 53.674 7.393 1.00 45.62 276 ALA A O 1
ATOM 2321 N N . ASP A 1 277 ? -13.590 51.834 6.847 1.00 49.97 277 ASP A N 1
ATOM 2322 C CA . ASP A 1 277 ? -12.291 52.152 7.457 1.00 49.97 277 ASP A CA 1
ATOM 2323 C C . ASP A 1 277 ? -12.148 51.872 8.959 1.00 49.97 277 ASP A C 1
ATOM 2325 O O . ASP A 1 277 ? -11.984 52.766 9.782 1.00 49.97 277 ASP A O 1
ATOM 2329 N N . THR A 1 278 ? -12.113 50.589 9.338 1.00 45.59 278 THR A N 1
ATOM 2330 C CA . THR A 1 278 ? -11.340 50.155 10.531 1.00 45.59 278 THR A CA 1
ATOM 2331 C C . THR A 1 278 ? -10.884 48.688 10.531 1.00 45.59 278 THR A C 1
ATOM 2333 O O . THR A 1 278 ? -10.379 48.206 11.541 1.00 45.59 278 THR A O 1
ATOM 2336 N N . THR A 1 279 ? -10.972 47.959 9.410 1.00 47.28 279 THR A N 1
ATOM 2337 C CA . THR A 1 279 ? -10.600 46.522 9.363 1.00 47.28 279 THR A CA 1
ATOM 2338 C C . THR A 1 279 ? -9.457 46.176 8.405 1.00 47.28 279 THR A C 1
ATOM 2340 O O . THR A 1 279 ? -9.097 45.010 8.293 1.00 47.28 279 THR A O 1
ATOM 2343 N N . ALA A 1 280 ? -8.821 47.167 7.770 1.00 42.53 280 ALA A N 1
ATOM 2344 C CA . ALA A 1 280 ? -7.604 46.961 6.970 1.00 42.53 280 ALA A CA 1
ATOM 2345 C C . ALA A 1 280 ? -6.297 47.223 7.756 1.00 42.53 280 ALA A C 1
ATOM 2347 O O . ALA A 1 280 ? -5.228 46.781 7.346 1.00 42.53 280 ALA A O 1
ATOM 2348 N N . GLY A 1 281 ? -6.366 47.898 8.912 1.00 46.97 281 GLY A N 1
ATOM 2349 C CA . GLY A 1 281 ? -5.186 48.299 9.697 1.00 46.97 281 GLY A CA 1
ATOM 2350 C C . GLY A 1 281 ? -4.753 47.335 10.809 1.00 46.97 281 GLY A C 1
ATOM 2351 O O . GLY A 1 281 ? -3.638 47.452 11.307 1.00 46.97 281 GLY A O 1
ATOM 2352 N N . ILE A 1 282 ? -5.594 46.371 11.203 1.00 50.16 282 ILE A N 1
ATOM 2353 C CA . ILE A 1 282 ? -5.315 45.487 12.355 1.00 50.16 282 ILE A CA 1
ATOM 2354 C C . ILE A 1 282 ? -4.679 44.152 11.923 1.00 50.16 282 ILE A C 1
ATOM 2356 O O . ILE A 1 282 ? -3.955 43.534 12.699 1.00 50.16 282 ILE A O 1
ATOM 2360 N N . VAL A 1 283 ? -4.847 43.735 10.663 1.00 48.97 283 VAL A N 1
ATOM 2361 C CA . VAL A 1 283 ? -4.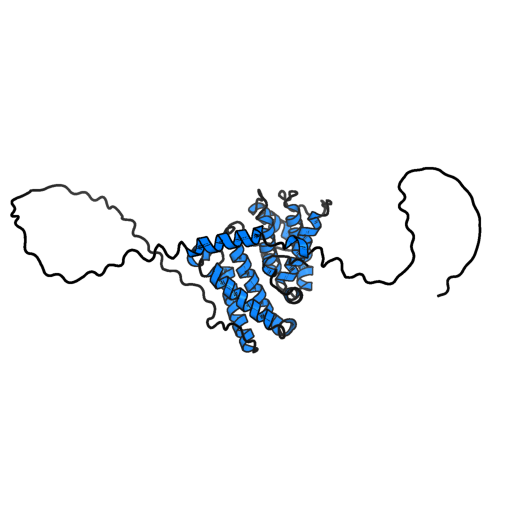318 42.448 10.165 1.00 48.97 283 VAL A CA 1
ATOM 2362 C C . VAL A 1 283 ? -2.889 42.564 9.610 1.00 48.97 283 VAL A C 1
ATOM 2364 O O . VAL A 1 283 ? -2.153 41.585 9.610 1.00 48.97 283 VAL A O 1
ATOM 2367 N N . LEU A 1 284 ? -2.430 43.759 9.221 1.00 44.97 284 LEU A N 1
ATOM 2368 C CA . LEU A 1 284 ? -1.048 43.965 8.748 1.00 44.97 284 LEU A CA 1
ATOM 2369 C C . LEU A 1 284 ? -0.033 44.203 9.885 1.00 44.97 284 LEU A C 1
ATOM 2371 O O . LEU A 1 284 ? 1.168 44.021 9.688 1.00 44.97 284 LEU A O 1
ATOM 2375 N N . GLY A 1 285 ? -0.495 44.572 11.085 1.00 47.72 285 GLY A N 1
ATOM 2376 C CA . GLY A 1 285 ? 0.378 44.877 12.227 1.00 47.72 285 GLY A CA 1
ATOM 2377 C C . GLY A 1 285 ? 0.883 43.648 12.994 1.00 47.72 285 GLY A C 1
ATOM 2378 O O . GLY A 1 285 ? 2.002 43.655 13.504 1.00 47.72 285 GLY A O 1
ATOM 2379 N N . THR A 1 286 ? 0.098 42.570 13.058 1.00 51.91 286 THR A N 1
ATOM 2380 C CA . THR A 1 286 ? 0.420 41.377 13.864 1.00 51.91 286 THR A CA 1
ATOM 2381 C C . THR A 1 286 ? 1.400 40.423 13.177 1.00 51.91 286 THR A C 1
ATOM 2383 O O . THR A 1 286 ? 2.254 39.847 13.852 1.00 51.91 286 THR A O 1
ATOM 2386 N N . PHE A 1 287 ? 1.376 40.314 11.844 1.00 53.50 287 PHE A N 1
ATOM 2387 C CA . PHE A 1 287 ? 2.332 39.475 11.105 1.00 53.50 287 PHE A CA 1
ATOM 2388 C C . PHE A 1 287 ? 3.748 40.072 11.043 1.00 53.50 287 PHE A C 1
ATOM 2390 O O . PHE A 1 287 ? 4.729 39.328 11.083 1.00 53.50 287 PHE A O 1
ATOM 2397 N N . SER A 1 288 ? 3.876 41.404 11.026 1.00 54.06 288 SER A N 1
ATOM 2398 C CA . SER A 1 288 ? 5.184 42.081 10.994 1.00 54.06 288 SER A CA 1
ATOM 2399 C C . SER A 1 288 ? 5.962 41.922 12.314 1.00 54.06 288 SER A C 1
ATOM 2401 O O . SER A 1 288 ? 7.170 41.675 12.311 1.00 54.06 288 SER A O 1
ATOM 2403 N N . GLY A 1 289 ? 5.267 41.964 13.459 1.00 53.31 289 GLY A N 1
ATOM 2404 C CA . GLY A 1 289 ? 5.891 41.833 14.783 1.00 53.31 289 GLY A CA 1
ATOM 2405 C C . GLY A 1 289 ? 6.413 40.426 15.098 1.00 53.31 289 GLY A C 1
ATOM 2406 O O . GLY A 1 289 ? 7.488 40.281 15.681 1.00 53.31 289 GLY A O 1
ATOM 2407 N N . ILE A 1 290 ? 5.698 39.380 14.671 1.00 60.22 290 ILE A N 1
ATOM 2408 C CA . ILE A 1 290 ? 6.101 37.985 14.917 1.00 60.22 290 ILE A CA 1
ATOM 2409 C C . ILE A 1 290 ? 7.330 37.615 14.072 1.00 60.22 290 ILE A C 1
ATOM 2411 O O . ILE A 1 290 ? 8.234 36.941 14.565 1.00 60.22 290 ILE A O 1
ATOM 2415 N N . SER A 1 291 ? 7.425 38.115 12.835 1.00 60.34 291 SER A N 1
ATOM 2416 C CA . SER A 1 291 ? 8.541 37.792 11.939 1.00 60.34 291 SER A CA 1
ATOM 2417 C C . SER A 1 291 ? 9.886 38.360 12.419 1.00 60.34 291 SER A C 1
ATOM 2419 O O . SER A 1 291 ? 10.916 37.706 12.263 1.00 60.34 291 SER A O 1
ATOM 2421 N N . LEU A 1 292 ? 9.897 39.537 13.056 1.00 59.31 292 LEU A N 1
ATOM 2422 C CA . LEU A 1 292 ? 11.122 40.143 13.601 1.00 59.31 292 LEU A CA 1
ATOM 2423 C C . LEU A 1 292 ? 11.632 39.427 14.861 1.00 59.31 292 LEU A C 1
ATOM 2425 O O . LEU A 1 292 ? 12.844 39.320 15.055 1.00 59.31 292 LEU A O 1
ATOM 2429 N N . LEU A 1 293 ? 10.733 38.878 15.686 1.00 60.56 293 LEU A N 1
ATOM 2430 C CA . LEU A 1 293 ? 11.117 38.094 16.864 1.00 60.56 293 LEU A CA 1
ATOM 2431 C C . LEU A 1 293 ? 11.835 36.796 16.464 1.00 60.56 293 LEU A C 1
ATOM 2433 O O . LEU A 1 293 ? 12.857 36.466 17.066 1.00 60.56 293 LEU A O 1
ATOM 2437 N N . TYR A 1 294 ? 11.394 36.117 15.398 1.00 62.47 294 TYR A N 1
ATOM 2438 C CA . TYR A 1 294 ? 12.087 34.933 14.869 1.00 62.47 294 TYR A CA 1
ATOM 2439 C C . TYR A 1 294 ? 13.527 35.228 14.425 1.00 62.47 294 TYR A C 1
ATOM 2441 O O . TYR A 1 294 ? 14.422 34.427 14.696 1.00 62.47 294 TYR A O 1
ATOM 2449 N N . PHE A 1 295 ? 13.791 36.388 13.813 1.00 61.25 295 PHE A N 1
ATOM 2450 C CA . PHE A 1 295 ? 15.156 36.778 13.438 1.00 61.25 295 PHE A CA 1
ATOM 2451 C C . PHE A 1 295 ? 16.055 37.042 14.651 1.00 61.25 295 PHE A C 1
ATOM 2453 O O . PHE A 1 295 ? 17.237 36.694 14.619 1.00 61.25 295 PHE A O 1
ATOM 2460 N N . ILE A 1 296 ? 15.514 37.614 15.732 1.00 62.19 296 ILE A N 1
ATOM 2461 C CA . ILE A 1 296 ? 16.277 37.845 16.966 1.00 62.19 296 ILE A CA 1
ATOM 2462 C C . ILE A 1 296 ? 16.592 36.511 17.653 1.00 62.19 296 ILE A C 1
ATOM 2464 O O . ILE A 1 296 ? 17.744 36.285 18.018 1.00 62.19 296 ILE A O 1
ATOM 2468 N N . PHE A 1 297 ? 15.633 35.583 17.748 1.00 61.41 297 PHE A N 1
ATOM 2469 C CA . PHE A 1 297 ? 15.901 34.253 18.305 1.00 61.41 297 PHE A CA 1
ATOM 2470 C C . PHE A 1 297 ? 16.854 33.433 17.423 1.00 61.41 297 PHE A C 1
ATOM 2472 O O . PHE A 1 297 ? 17.739 32.761 17.944 1.00 61.41 297 PHE A O 1
ATOM 2479 N N . HIS A 1 298 ? 16.777 33.526 16.097 1.00 61.66 298 HIS A N 1
ATOM 2480 C CA . HIS A 1 298 ? 17.718 32.809 15.234 1.00 61.66 298 HIS A CA 1
ATOM 2481 C C . HIS A 1 298 ? 19.143 33.396 15.291 1.00 61.66 298 HIS A C 1
ATOM 2483 O O . HIS A 1 298 ? 20.121 32.656 15.193 1.00 61.66 298 HIS A O 1
ATOM 2489 N N . LYS A 1 299 ? 19.298 34.720 15.439 1.00 59.28 299 LYS A N 1
ATOM 2490 C CA . LYS A 1 299 ? 20.617 35.379 15.437 1.00 59.28 299 LYS A CA 1
ATOM 2491 C C . LYS A 1 299 ? 21.283 35.450 16.816 1.00 59.28 299 LYS A C 1
ATOM 2493 O O . LYS A 1 299 ? 22.509 35.486 16.877 1.00 59.28 299 LYS A O 1
ATOM 2498 N N . PHE A 1 300 ? 20.510 35.474 17.904 1.00 56.22 300 PHE A N 1
ATOM 2499 C CA . PHE A 1 300 ? 21.028 35.719 19.258 1.00 56.22 300 PHE A CA 1
ATOM 2500 C C . PHE A 1 300 ? 20.800 34.581 20.259 1.00 56.22 300 PHE A C 1
ATOM 2502 O O . PHE A 1 300 ? 21.189 34.731 21.416 1.00 56.22 300 PHE A O 1
ATOM 2509 N N . THR A 1 301 ? 20.238 33.437 19.856 1.00 55.25 301 THR A N 1
ATOM 2510 C CA . THR A 1 301 ? 20.153 32.279 20.760 1.00 55.25 301 THR A CA 1
ATOM 2511 C C . THR A 1 301 ? 21.377 31.375 20.586 1.00 55.25 301 THR A C 1
ATOM 2513 O O . THR A 1 301 ? 21.542 30.772 19.524 1.00 55.25 301 THR A O 1
ATOM 2516 N N . PRO A 1 302 ? 22.258 31.228 21.594 1.00 51.53 302 PRO A N 1
ATOM 2517 C CA . PRO A 1 302 ? 23.482 30.452 21.468 1.00 51.53 302 PRO A CA 1
ATOM 2518 C C . PRO A 1 302 ? 23.194 28.967 21.738 1.00 51.53 302 PRO A C 1
ATOM 2520 O O . PRO A 1 302 ? 23.734 28.378 22.669 1.00 51.53 302 PRO A O 1
ATOM 2523 N N . PHE A 1 303 ? 22.348 28.329 20.926 1.00 53.03 303 PHE A N 1
ATOM 2524 C CA . PHE A 1 303 ? 22.165 26.872 21.003 1.00 53.03 303 PHE A CA 1
ATOM 2525 C C . PHE A 1 303 ? 23.314 26.087 20.342 1.00 53.03 303 PHE A C 1
ATOM 2527 O O . PHE A 1 303 ? 23.435 24.884 20.551 1.00 53.03 303 PHE A O 1
ATOM 2534 N N . GLY A 1 304 ? 24.224 26.763 19.630 1.00 52.00 304 GLY A N 1
ATOM 2535 C CA . GLY A 1 304 ? 25.394 26.149 18.986 1.00 52.00 304 GLY A CA 1
ATOM 2536 C C . GLY A 1 304 ? 26.584 25.819 19.902 1.00 52.00 304 GLY A C 1
ATOM 2537 O O . GLY A 1 304 ? 27.561 25.259 19.423 1.00 52.00 304 GLY A O 1
ATOM 2538 N N . SER A 1 305 ? 26.535 26.145 21.200 1.00 50.84 305 SER A N 1
ATOM 2539 C CA . SER A 1 305 ? 27.659 25.939 22.142 1.00 50.84 305 SER A CA 1
ATOM 2540 C C . SER A 1 305 ? 27.402 24.847 23.195 1.00 50.84 305 SER A C 1
ATOM 2542 O O . SER A 1 305 ? 28.331 24.297 23.780 1.00 50.84 305 SER A O 1
ATOM 2544 N N . LEU A 1 306 ? 26.141 24.466 23.423 1.00 48.06 306 LEU A N 1
ATOM 2545 C CA . LEU A 1 306 ? 25.772 23.618 24.567 1.00 48.06 306 LEU A CA 1
ATOM 2546 C C . LEU A 1 306 ? 25.666 22.117 24.255 1.00 48.06 306 LEU A C 1
ATOM 2548 O O . LEU A 1 306 ? 25.496 21.312 25.169 1.00 48.06 306 LEU A O 1
ATOM 2552 N N . ILE A 1 307 ? 25.820 21.720 22.988 1.00 48.91 307 ILE A N 1
ATOM 2553 C CA . ILE A 1 307 ? 25.769 20.306 22.577 1.00 48.91 307 ILE A CA 1
ATOM 2554 C C . ILE A 1 307 ? 27.167 19.657 22.597 1.00 48.91 307 ILE A C 1
ATOM 2556 O O . ILE A 1 307 ? 27.275 18.451 22.807 1.00 48.91 307 ILE A O 1
ATOM 2560 N N . SER A 1 308 ? 28.258 20.431 22.526 1.00 47.84 308 SER A N 1
ATOM 2561 C CA . SER A 1 308 ? 29.621 19.886 22.664 1.00 47.84 308 SER A CA 1
ATOM 2562 C C . SER A 1 308 ? 30.039 19.633 24.120 1.00 47.84 308 SER A C 1
ATOM 2564 O O . SER A 1 308 ? 30.909 18.802 24.365 1.00 47.84 308 SER A O 1
ATOM 2566 N N . GLN A 1 309 ? 29.397 20.269 25.109 1.00 45.34 309 GLN A N 1
ATOM 2567 C CA . GLN A 1 309 ? 29.726 20.056 26.527 1.00 45.34 309 GLN A CA 1
ATOM 2568 C C . GLN A 1 309 ? 29.061 18.819 27.147 1.00 45.34 309 GLN A C 1
ATOM 2570 O O . GLN A 1 309 ? 29.516 18.342 28.186 1.00 45.34 309 GLN A O 1
ATOM 2575 N N . LYS A 1 310 ? 28.020 18.256 26.517 1.00 41.19 310 LYS A N 1
ATOM 2576 C CA . LYS A 1 310 ? 27.270 17.116 27.077 1.00 41.19 310 LYS A CA 1
ATOM 2577 C C . LYS A 1 310 ? 27.623 15.752 26.474 1.00 41.19 310 LYS A C 1
ATOM 2579 O O . LYS A 1 310 ? 27.153 14.740 26.981 1.00 41.19 310 LYS A O 1
ATOM 2584 N N . LEU A 1 311 ? 28.509 15.711 25.474 1.00 43.69 311 LEU A N 1
ATOM 2585 C CA . LEU A 1 311 ? 29.077 14.472 24.920 1.00 43.69 311 LEU A CA 1
ATOM 2586 C C . LEU A 1 311 ? 30.493 14.160 25.451 1.00 43.69 311 LEU A C 1
ATOM 2588 O O . LEU A 1 311 ? 31.185 13.303 24.912 1.00 43.69 311 LEU A O 1
ATOM 2592 N N . GLY A 1 312 ? 30.928 14.857 26.510 1.00 43.88 312 GLY A N 1
ATOM 2593 C CA . GLY A 1 312 ? 32.261 14.716 27.110 1.00 43.88 312 GLY A CA 1
ATOM 2594 C C . GLY A 1 312 ? 32.294 14.261 28.575 1.00 43.88 312 GLY A C 1
ATOM 2595 O O . GLY A 1 312 ? 33.380 14.196 29.141 1.00 43.88 312 GLY A O 1
ATOM 2596 N N . SER A 1 313 ? 31.158 13.952 29.224 1.00 39.78 313 SER A N 1
ATOM 2597 C CA . SER A 1 313 ? 31.124 13.726 30.688 1.00 39.78 313 SER A CA 1
ATOM 2598 C C . SER A 1 313 ? 30.795 12.302 31.166 1.00 39.78 313 SER A C 1
ATOM 2600 O O . SER A 1 313 ? 30.552 12.110 32.357 1.00 39.78 313 SER A O 1
ATOM 2602 N N . THR A 1 314 ? 30.841 11.283 30.306 1.00 40.81 314 THR A N 1
ATOM 2603 C CA . THR A 1 314 ? 30.819 9.869 30.737 1.00 40.81 314 THR A CA 1
ATOM 2604 C C . THR A 1 314 ? 32.191 9.220 30.586 1.00 40.81 314 THR A C 1
ATOM 2606 O O . THR A 1 314 ? 32.353 8.217 29.902 1.00 40.81 314 THR A O 1
ATOM 2609 N N . LYS A 1 315 ? 33.194 9.786 31.263 1.00 41.31 315 LYS A N 1
ATOM 2610 C CA . LYS A 1 315 ? 34.370 9.042 31.734 1.00 41.31 315 LYS A CA 1
ATOM 2611 C C . LYS A 1 315 ? 34.732 9.524 33.144 1.00 41.31 315 LYS A C 1
ATOM 2613 O O . LYS A 1 315 ? 35.367 10.556 33.313 1.00 41.31 315 LYS A O 1
ATOM 2618 N N . LYS A 1 316 ? 34.327 8.752 34.155 1.00 36.06 316 LYS A N 1
ATOM 2619 C CA . LYS A 1 316 ? 35.066 8.596 35.420 1.00 36.06 316 LYS A CA 1
ATOM 2620 C C . LYS A 1 316 ? 35.449 7.115 35.494 1.00 36.06 316 LYS A C 1
ATOM 2622 O O . LYS A 1 316 ? 34.568 6.268 35.497 1.00 36.06 316 LYS A O 1
ATOM 2627 N N . HIS A 1 317 ? 36.701 6.801 35.177 1.00 32.47 317 HIS A N 1
ATOM 2628 C CA . HIS A 1 317 ? 37.818 6.581 36.109 1.00 32.47 317 HIS A CA 1
ATOM 2629 C C . HIS A 1 317 ? 37.809 5.185 36.744 1.00 32.47 317 HIS A C 1
ATOM 2631 O O . HIS A 1 317 ? 37.124 4.959 37.733 1.00 32.47 317 HIS A O 1
ATOM 2637 N N . PHE A 1 318 ? 38.702 4.325 36.248 1.00 30.41 318 PHE A N 1
ATOM 2638 C CA . PHE A 1 318 ? 39.700 3.706 37.116 1.00 30.41 318 PHE A CA 1
ATOM 2639 C C . PHE A 1 318 ? 41.099 4.036 36.572 1.00 30.41 318 PHE A C 1
ATOM 2641 O O . PHE A 1 318 ? 41.341 3.990 35.369 1.00 30.41 318 PHE A O 1
ATOM 2648 N N . ASN A 1 319 ? 41.943 4.486 37.499 1.00 31.80 319 ASN A N 1
ATOM 2649 C CA . ASN A 1 319 ? 43.363 4.844 37.396 1.00 31.80 319 ASN A CA 1
ATOM 2650 C C . ASN A 1 319 ? 44.224 3.594 37.052 1.00 31.80 319 ASN A C 1
ATOM 2652 O O . ASN A 1 319 ? 43.700 2.492 37.140 1.00 31.80 319 ASN A O 1
ATOM 2656 N N . LEU A 1 320 ? 45.523 3.600 36.724 1.00 29.97 320 LEU A N 1
ATOM 2657 C CA . LEU A 1 320 ? 46.637 4.554 36.826 1.00 29.97 320 LEU A CA 1
ATOM 2658 C C . LEU A 1 320 ? 47.824 3.973 36.004 1.00 29.97 320 LEU A C 1
ATOM 2660 O O . LEU A 1 320 ? 47.979 2.753 35.991 1.00 29.97 320 LEU A O 1
ATOM 2664 N N . GLY A 1 321 ? 48.688 4.828 35.435 1.00 28.16 321 GLY A N 1
ATOM 2665 C CA . GLY A 1 321 ? 50.040 4.499 34.928 1.00 28.16 321 GLY A CA 1
ATOM 2666 C C . GLY A 1 321 ? 50.170 4.577 33.396 1.00 28.16 321 GLY A C 1
ATOM 2667 O O . GLY A 1 321 ? 49.950 3.577 32.729 1.00 28.16 321 GLY A O 1
ATOM 2668 N N . GLU A 1 322 ? 50.319 5.741 32.741 1.00 28.66 322 GLU A N 1
ATOM 2669 C CA . GLU A 1 322 ? 51.529 6.604 32.674 1.00 28.66 322 GLU A CA 1
ATOM 2670 C C . GLU A 1 322 ? 52.751 5.797 32.177 1.00 28.66 322 GLU A C 1
ATOM 2672 O O . GLU A 1 322 ? 53.211 4.910 32.885 1.00 28.66 322 GLU A O 1
ATOM 2677 N N . LYS A 1 323 ? 53.259 5.926 30.940 1.00 30.78 323 LYS A N 1
ATOM 2678 C CA . LYS A 1 323 ? 53.781 7.078 30.163 1.00 30.78 323 LYS A CA 1
ATOM 2679 C C . LYS A 1 323 ? 53.674 6.734 28.660 1.00 30.78 323 LYS A C 1
ATOM 2681 O O . LYS A 1 323 ? 53.982 5.610 28.288 1.00 30.78 323 LYS A O 1
ATOM 2686 N N . SER A 1 324 ? 53.017 7.533 27.817 1.00 31.61 324 SER A N 1
ATOM 2687 C CA . SER A 1 324 ? 53.588 8.604 26.971 1.00 31.61 324 SER A CA 1
ATOM 2688 C C . SER A 1 324 ? 54.861 8.225 26.206 1.00 31.61 324 SER A C 1
ATOM 2690 O O . SER A 1 324 ? 55.917 8.144 26.819 1.00 31.61 324 SER A O 1
ATOM 2692 N N . GLU A 1 325 ? 54.757 8.114 24.881 1.00 32.22 325 GLU A N 1
ATOM 2693 C CA . GLU A 1 325 ? 55.604 8.851 23.929 1.00 32.22 325 GLU A CA 1
ATOM 2694 C C . GLU A 1 325 ? 55.041 8.696 22.505 1.00 32.22 325 GLU A C 1
ATOM 2696 O O . GLU A 1 325 ? 54.843 7.591 22.001 1.00 32.22 325 GLU A O 1
ATOM 2701 N N . GLU A 1 326 ? 54.716 9.837 21.890 1.00 32.31 326 GLU A N 1
ATOM 2702 C CA . GLU A 1 326 ? 54.661 9.995 20.437 1.00 32.31 326 GLU A CA 1
ATOM 2703 C C . GLU A 1 326 ? 56.028 9.631 19.858 1.00 32.31 326 GLU A C 1
ATOM 2705 O O . GLU A 1 326 ? 57.040 10.080 20.392 1.00 32.31 326 GLU A O 1
ATOM 2710 N N . LEU A 1 327 ? 56.072 8.917 18.733 1.00 27.84 327 LEU A N 1
ATOM 2711 C CA . LEU A 1 327 ? 57.275 8.883 17.907 1.00 27.84 327 LEU A CA 1
ATOM 2712 C C . LEU A 1 327 ? 56.918 8.836 16.423 1.00 27.84 327 LEU A C 1
ATOM 2714 O O . LEU A 1 327 ? 56.419 7.851 15.882 1.00 27.84 327 LEU A O 1
ATOM 2718 N N . SER A 1 328 ? 57.174 9.985 15.810 1.00 27.23 328 SER A N 1
ATOM 2719 C CA . SER A 1 328 ? 57.430 10.190 14.395 1.00 27.23 328 SER A CA 1
ATOM 2720 C C . SER A 1 328 ? 58.680 9.429 13.922 1.00 27.23 328 SER A C 1
ATOM 2722 O O . SER A 1 328 ? 59.567 9.146 14.721 1.00 27.23 328 SER A O 1
ATOM 2724 N N . LEU A 1 329 ? 58.783 9.313 12.592 1.00 28.83 329 LEU A N 1
ATOM 2725 C CA . LEU A 1 329 ? 60.000 9.202 11.767 1.00 28.83 329 LEU A CA 1
ATOM 2726 C C . LEU A 1 329 ? 60.693 7.831 11.642 1.00 28.83 329 LEU A C 1
ATOM 2728 O O . LEU A 1 329 ? 61.278 7.303 12.577 1.00 28.83 329 LEU A O 1
ATOM 2732 N N . ASP A 1 330 ? 60.644 7.339 10.398 1.00 28.89 330 ASP A N 1
ATOM 2733 C CA . ASP A 1 330 ? 61.777 6.972 9.534 1.00 28.89 330 ASP A CA 1
ATOM 2734 C C . ASP A 1 330 ? 62.998 6.245 10.128 1.00 28.89 330 ASP A C 1
ATOM 2736 O O . ASP A 1 330 ? 63.757 6.820 10.903 1.00 28.89 330 ASP A O 1
ATOM 2740 N N . ALA A 1 331 ? 63.224 5.032 9.593 1.00 32.59 331 ALA A N 1
ATOM 2741 C CA . ALA A 1 331 ? 64.481 4.292 9.327 1.00 32.59 331 ALA A CA 1
ATOM 2742 C C . ALA A 1 331 ? 64.196 2.792 9.576 1.00 32.59 331 ALA A C 1
ATOM 2744 O O . ALA A 1 331 ? 63.823 2.412 10.679 1.00 32.59 331 ALA A O 1
ATOM 2745 N N . TYR A 1 332 ? 64.154 1.882 8.596 1.00 29.34 332 TYR A N 1
ATOM 2746 C CA . TYR A 1 332 ? 65.245 1.439 7.714 1.00 29.34 332 TYR A CA 1
ATOM 2747 C C . TYR A 1 332 ? 66.560 1.248 8.485 1.00 29.34 332 TYR A C 1
ATOM 2749 O O . TYR A 1 332 ? 67.378 2.154 8.542 1.00 29.34 332 TYR A O 1
ATOM 2757 N N . ASP A 1 333 ? 66.737 0.109 9.154 1.00 31.12 333 ASP A N 1
ATOM 2758 C CA . ASP A 1 333 ? 67.572 -0.966 8.613 1.00 31.12 333 ASP A CA 1
ATOM 2759 C C . ASP A 1 333 ? 67.603 -2.205 9.519 1.00 31.12 333 ASP A C 1
ATOM 2761 O O . ASP A 1 333 ? 67.370 -2.161 10.725 1.00 31.12 333 ASP A O 1
ATOM 2765 N N . ASN A 1 334 ? 67.871 -3.310 8.834 1.00 32.50 334 ASN A N 1
ATOM 2766 C CA . ASN A 1 334 ? 68.272 -4.633 9.292 1.00 32.50 334 ASN A CA 1
ATOM 2767 C C . ASN A 1 334 ? 69.239 -4.619 10.495 1.00 32.50 334 ASN A C 1
ATOM 2769 O O . ASN A 1 334 ? 70.202 -3.861 10.495 1.00 32.50 334 ASN A O 1
ATOM 2773 N N . ASP A 1 335 ? 69.068 -5.541 11.446 1.00 33.28 335 ASP A N 1
ATOM 2774 C CA . ASP A 1 335 ? 69.992 -6.679 11.553 1.00 33.28 335 ASP A CA 1
ATOM 2775 C C . ASP A 1 335 ? 69.604 -7.673 12.657 1.00 33.28 335 ASP A C 1
ATOM 2777 O O . ASP A 1 335 ? 69.133 -7.332 13.743 1.00 33.28 335 ASP A O 1
ATOM 2781 N N . ASP A 1 336 ? 69.831 -8.932 12.288 1.00 32.72 336 ASP A N 1
ATOM 2782 C CA . ASP A 1 336 ? 69.977 -10.149 13.079 1.00 32.72 336 ASP A CA 1
ATOM 2783 C C . ASP A 1 336 ? 70.321 -9.977 14.567 1.00 32.72 336 ASP A C 1
ATOM 2785 O O . ASP A 1 336 ? 71.304 -9.336 14.931 1.00 32.72 336 ASP A O 1
ATOM 2789 N N . ALA A 1 337 ? 69.638 -10.753 15.413 1.00 34.78 337 ALA A N 1
ATOM 2790 C CA . ALA A 1 337 ? 70.320 -11.751 16.240 1.00 34.78 337 ALA A CA 1
ATOM 2791 C C . ALA A 1 337 ? 69.311 -12.642 16.974 1.00 34.78 337 ALA A C 1
ATOM 2793 O O . ALA A 1 337 ? 68.559 -12.223 17.851 1.00 34.78 337 ALA A O 1
ATOM 2794 N N . SER A 1 338 ? 69.370 -13.918 16.609 1.00 31.52 338 SER A N 1
ATOM 2795 C CA . SER A 1 338 ? 69.026 -15.102 17.395 1.00 31.52 338 SER A CA 1
ATOM 2796 C C . SER A 1 338 ? 69.053 -14.937 18.923 1.00 31.52 338 SER A C 1
ATOM 2798 O O . SER A 1 338 ? 70.020 -14.396 19.453 1.00 31.52 338 SER A O 1
ATOM 2800 N N . LEU A 1 339 ? 68.131 -15.602 19.631 1.00 34.09 339 LEU A N 1
ATOM 2801 C CA . LEU A 1 339 ? 68.450 -16.771 20.477 1.00 34.09 339 LEU A CA 1
ATOM 2802 C C . LEU A 1 339 ? 67.214 -17.262 21.255 1.00 34.09 339 LEU A C 1
ATOM 2804 O O . LEU A 1 339 ? 66.703 -16.598 22.144 1.00 34.09 339 LEU A O 1
ATOM 2808 N N . PHE A 1 340 ? 66.790 -18.470 20.883 1.00 29.97 340 PHE A N 1
ATOM 2809 C CA . PHE A 1 340 ? 66.483 -19.614 21.746 1.00 29.97 340 PHE A CA 1
ATOM 2810 C C . PHE A 1 340 ? 65.670 -19.450 23.052 1.00 29.97 340 PHE A C 1
ATOM 2812 O O . PHE A 1 340 ? 66.122 -18.885 24.041 1.00 29.97 340 PHE A O 1
ATOM 2819 N N . ASN A 1 341 ? 64.616 -20.278 23.065 1.00 31.98 341 ASN A N 1
ATOM 2820 C CA . ASN A 1 341 ? 64.241 -21.273 24.079 1.00 31.98 341 ASN A CA 1
ATOM 2821 C C . ASN A 1 341 ? 63.118 -20.982 25.082 1.00 31.98 341 ASN A C 1
ATOM 2823 O O . ASN A 1 341 ? 63.253 -20.140 25.959 1.00 31.98 341 ASN A O 1
ATOM 2827 N N . ASN A 1 342 ? 62.156 -21.920 25.007 1.00 31.66 342 ASN A N 1
ATOM 2828 C CA . ASN A 1 342 ? 61.440 -22.608 26.087 1.00 31.66 342 ASN A CA 1
ATOM 2829 C C . ASN A 1 342 ? 60.483 -21.743 26.933 1.00 31.66 342 ASN A C 1
ATOM 2831 O O . ASN A 1 342 ? 60.764 -20.605 27.256 1.00 31.66 342 ASN A O 1
ATOM 2835 N N . GLU A 1 343 ? 59.308 -22.186 27.365 1.00 34.97 343 GLU A N 1
ATOM 2836 C CA . GLU A 1 343 ? 58.728 -23.518 27.493 1.00 34.97 343 GLU A CA 1
ATOM 2837 C C . GLU A 1 343 ? 57.205 -23.349 27.694 1.00 34.97 343 GLU A C 1
ATOM 2839 O O . GLU A 1 343 ? 56.732 -22.287 28.094 1.00 34.97 343 GLU A O 1
ATOM 2844 N N . TYR A 1 344 ? 56.470 -24.416 27.391 1.00 36.19 344 TYR A N 1
ATOM 2845 C CA . TYR A 1 344 ? 55.046 -24.729 27.594 1.00 36.19 344 TYR A CA 1
ATOM 2846 C C . TYR A 1 344 ? 54.375 -24.106 28.854 1.00 36.19 344 TYR A C 1
ATOM 2848 O O . TYR A 1 344 ? 55.022 -23.882 29.867 1.00 36.19 344 TYR A O 1
ATOM 2856 N N . HIS A 1 345 ? 53.063 -23.832 28.911 1.00 37.91 345 HIS A N 1
ATOM 2857 C CA . HIS A 1 345 ? 51.973 -24.814 28.849 1.00 37.91 345 HIS A CA 1
ATOM 2858 C C . HIS A 1 345 ? 50.590 -24.156 28.665 1.00 37.91 345 HIS A C 1
ATOM 2860 O O . HIS A 1 345 ? 50.227 -23.224 29.377 1.00 37.91 345 HIS A O 1
ATOM 2866 N N . ILE A 1 346 ? 49.789 -24.742 27.771 1.00 44.03 346 ILE A N 1
ATOM 2867 C CA . ILE A 1 346 ? 48.323 -24.654 27.761 1.00 44.03 346 ILE A CA 1
ATOM 2868 C C . ILE A 1 346 ? 47.792 -25.678 28.770 1.00 44.03 346 ILE A C 1
ATOM 2870 O O . ILE A 1 346 ? 48.275 -26.815 28.803 1.00 44.03 346 ILE A O 1
ATOM 2874 N N . GLN A 1 347 ? 46.761 -25.315 29.532 1.00 40.31 347 GLN A N 1
ATOM 2875 C CA . GLN A 1 347 ? 45.856 -26.287 30.137 1.00 40.31 347 GLN A CA 1
ATOM 2876 C C . GLN A 1 347 ? 44.404 -25.811 30.008 1.00 40.31 347 GLN A C 1
ATOM 2878 O O . GLN A 1 347 ? 44.146 -24.611 30.017 1.00 40.31 347 GLN A O 1
ATOM 2883 N N . TYR A 1 348 ? 43.549 -26.812 29.790 1.00 42.47 348 TYR A N 1
ATOM 2884 C CA . TYR A 1 348 ? 42.200 -26.829 29.212 1.00 42.47 348 TYR A CA 1
ATOM 2885 C C . TYR A 1 348 ? 41.162 -25.867 29.787 1.00 42.47 348 TYR A C 1
ATOM 2887 O O . TYR A 1 348 ? 41.132 -25.692 31.026 1.00 42.47 348 TYR A O 1
#

Secondary structure (DSSP, 8-state):
---SSGGGTTS-HHHHTTSHHHHHHHHHHHHHHHHHH-----TTS----TT--TTTHHHHHHHHHHHHTHHHHHHHTT---HHHHHHHHHHHHHHHHTTSTT--HHHHHHHHHHHGGGGT--TTTSPPPP-GGGGGGHHHHHHHHHHHHHHHHHHHTIIIIITT-HHHHHHHHHHHHHHIIIIIGGGHHHHGGGTHHHHHHHHHHHHHHHHHHHHTT---SS---S---PPPPPP-----------------------------------------SSSSSSHHHHHHHHHHHHHHHHHH--TTSSSSSSSS------------------------------------

pLDDT: mean 71.31, std 24.02, range [27.23, 98.31]